Protein AF-A0A0K6G8M9-F1 (afdb_monomer)

pLDDT: mean 70.44, std 22.12, range [28.05, 96.62]

InterPro domains:
  IPR059179 MLKL-like, MCAfunc domain [cd21037] (41-167)

Foldseek 3Di:
DDDDDDDDDDDDPPDDDPPDPPPPPPPPVDPPDQVVNLLVLLQVLLVLQCVLLVVVPDPLSNVLSVVSNVLSVVVSVVVVPDDPRPDPQLVVLSVVLSVLSVVVSVVSCVLRVCPDPLSVVCCVQAVCVVVVNSVVSVVSNVVSVVSNVVSVVVVVVVVVVVVVVVVVPPPPDDDDDDDDDDDDDDDDDDDDDDDDDDDDDDDDDDDDDDDDDDDDDDDDDDDDDDDDDDDDPDPLVVVLVVLVVQLVVLVVVCVVDVALSSLLSNLVSLQVNLVSCVVVVNNVSSVVSNVSSVVSVVVSVVVGNVVNPPDD

Nearest PDB structures (foldseek):
  8snb-assembly1_4Y  TM=3.958E-01  e=1.731E+00  Strongylocentrotus purpuratus
  8otz-assembly1_DX  TM=2.308E-01  e=9.359E-01  Bos taurus
  8otz-assembly1_DW  TM=1.876E-01  e=1.575E+00  Bos taurus
  8snb-assembly1_1G  TM=1.571E-01  e=5.648E+00  Strongylocentrotus purpuratus

Secondary structure (DSSP, 8-state):
--PPPPP--------SSSSSSSS-----------HHHHHHHHHHHHHHHHHHHHHT--HHHHHHHHHHHHHHHHHHHHHHTSS-TT-HHHHHHHHHHHHHHHHHHHHHHHHHS--SHHHHHHHHH-THHHHHHHHHHHHHHHHHHHHHHHHHHHHHHHHHHHHHHHTTS-------------------------------------------------------------PSPSHHHHHHHHHHHHHHHHHHHHHH---HHHHHHHHHHHHHHHHHHHHTT-HHHHHHHHHHHHHHHHHHHHTTGGGGS---

Mean predicted aligned error: 20.03 Å

Sequence (312 aa):
MGKPNASVYSPSVASTMRSAVTALLSFVALPAIPLSSTLDALVELVQDIMNVSNTSRRQVLLDFGKHVSGVVNELVSGLRNERLSQQPNVMRNLEELQRTLDKILRNLYSMNSCGSILSRLGRALFPEEDQMQVARMRRQLDDAMRLFQFAATCELLARTQNTLHDQSVNGHMSTQQQDTQSPFNGIAHDLFQCQEHADHSESTQILRENPPPRNQRPIGRPRRSAFVAAGPPNLEHDEVAEAYAEVKSLRRLFSRSRRPLPAMQLAMALGRYSDLLLKSDRTAEALEASQESAKLFKSLAERGPEVYYDSD

Radius of gyration: 36.34 Å; Cα contacts (8 Å, |Δi|>4): 149; chains: 1; bounding box: 89×68×109 Å

Structure (mmCIF, N/CA/C/O backbone):
data_AF-A0A0K6G8M9-F1
#
_entry.id   AF-A0A0K6G8M9-F1
#
loop_
_atom_site.group_PDB
_atom_site.id
_atom_site.type_symbol
_atom_site.label_atom_id
_atom_site.label_alt_id
_atom_site.label_comp_id
_atom_site.label_asym_id
_atom_site.label_entity_id
_atom_site.label_seq_id
_atom_site.pdbx_PDB_ins_code
_atom_site.Cartn_x
_atom_site.Cartn_y
_atom_site.Cartn_z
_atom_site.occupancy
_atom_site.B_iso_or_equiv
_atom_site.auth_seq_id
_atom_site.auth_comp_id
_atom_site.auth_asym_id
_atom_site.auth_atom_id
_atom_site.pdbx_PDB_model_num
ATOM 1 N N . MET A 1 1 ? 39.546 -29.298 76.652 1.00 46.88 1 MET A N 1
ATOM 2 C CA . MET A 1 1 ? 39.527 -29.933 75.314 1.00 46.88 1 MET A CA 1
ATOM 3 C C . MET A 1 1 ? 38.140 -30.518 75.089 1.00 46.88 1 MET A C 1
ATOM 5 O O . MET A 1 1 ? 37.654 -31.170 75.998 1.00 46.88 1 MET A O 1
ATOM 9 N N . GLY A 1 2 ? 37.522 -30.282 73.927 1.00 53.16 2 GLY A N 1
ATOM 10 C CA . GLY A 1 2 ? 36.242 -30.895 73.525 1.00 53.16 2 GLY A CA 1
ATOM 11 C C . GLY A 1 2 ? 35.070 -29.910 73.477 1.00 53.16 2 GLY A C 1
ATOM 12 O O . GLY A 1 2 ? 34.630 -29.422 74.505 1.00 53.16 2 GLY A O 1
ATOM 13 N N . LYS A 1 3 ? 34.623 -29.589 72.261 1.00 57.78 3 LYS A N 1
ATOM 14 C CA . LYS A 1 3 ? 33.669 -28.533 71.878 1.00 57.78 3 LYS A CA 1
ATOM 15 C C . LYS A 1 3 ? 32.196 -28.966 72.059 1.00 57.78 3 LYS A C 1
ATOM 17 O O . LYS A 1 3 ? 31.922 -30.154 71.905 1.00 57.78 3 LYS A O 1
ATOM 22 N N . PRO A 1 4 ? 31.245 -28.034 72.262 1.00 59.47 4 PRO A N 1
ATOM 23 C CA . PRO A 1 4 ? 29.815 -28.284 72.080 1.00 59.47 4 PRO A CA 1
ATOM 24 C C . PRO A 1 4 ? 29.395 -28.161 70.601 1.00 59.47 4 PRO A C 1
ATOM 26 O O . PRO A 1 4 ? 29.891 -27.301 69.870 1.00 59.47 4 PRO A O 1
ATOM 29 N N . ASN A 1 5 ? 28.472 -29.027 70.171 1.00 57.41 5 ASN A N 1
ATOM 30 C CA . ASN A 1 5 ? 27.864 -29.027 68.838 1.00 57.41 5 ASN A CA 1
ATOM 31 C C . ASN A 1 5 ? 26.905 -27.839 68.677 1.00 57.41 5 ASN A C 1
ATOM 33 O O . ASN A 1 5 ? 25.918 -27.733 69.402 1.00 57.41 5 ASN A O 1
ATOM 37 N N . ALA A 1 6 ? 27.187 -26.976 67.701 1.00 50.44 6 ALA A N 1
ATOM 38 C CA . ALA A 1 6 ? 26.288 -25.922 67.251 1.00 50.44 6 ALA A CA 1
ATOM 39 C C . ALA A 1 6 ? 25.342 -26.474 66.175 1.00 50.44 6 ALA A C 1
ATOM 41 O O . ALA A 1 6 ? 25.785 -27.031 65.168 1.00 50.44 6 ALA A O 1
ATOM 42 N N . SER A 1 7 ? 24.040 -26.315 66.398 1.00 56.62 7 SER A N 1
ATOM 43 C CA . SER A 1 7 ? 23.000 -26.529 65.401 1.00 56.62 7 SER A CA 1
ATOM 44 C C . SER A 1 7 ? 23.084 -25.444 64.326 1.00 56.62 7 SER A C 1
ATOM 46 O O . SER A 1 7 ? 23.057 -24.245 64.600 1.00 56.62 7 SER A O 1
ATOM 48 N N . VAL A 1 8 ? 23.197 -25.887 63.078 1.00 55.12 8 VAL A N 1
ATOM 49 C CA . VAL A 1 8 ? 23.123 -25.052 61.881 1.00 55.12 8 VAL A CA 1
ATOM 50 C C . VAL A 1 8 ? 21.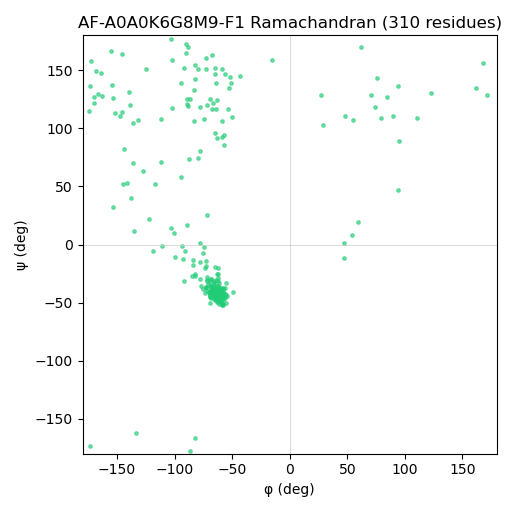657 -24.676 61.667 1.00 55.12 8 VAL A C 1
ATOM 52 O O . VAL A 1 8 ? 20.845 -25.522 61.303 1.00 55.12 8 VAL A O 1
ATOM 55 N N . TYR A 1 9 ? 21.316 -23.413 61.918 1.00 45.00 9 TYR A N 1
ATOM 56 C CA . TYR A 1 9 ? 20.035 -22.815 61.546 1.00 45.00 9 TYR A CA 1
ATOM 57 C C . TYR A 1 9 ? 20.312 -21.782 60.450 1.00 45.00 9 TYR A C 1
ATOM 59 O O . TYR A 1 9 ? 20.914 -20.739 60.703 1.00 45.00 9 TYR A O 1
ATOM 67 N N . SER A 1 10 ? 19.925 -22.096 59.215 1.00 49.53 10 SER A N 1
ATOM 68 C CA . SER A 1 10 ? 19.973 -21.170 58.081 1.00 49.53 10 SER A CA 1
ATOM 69 C C . SER A 1 10 ? 18.667 -20.373 58.023 1.00 49.53 10 SER A C 1
ATOM 71 O O . SER A 1 10 ? 17.613 -20.980 57.827 1.00 49.53 10 SER A O 1
ATOM 73 N N . PRO A 1 11 ? 18.682 -19.034 58.145 1.00 49.75 11 PRO A N 1
ATOM 74 C CA . PRO A 1 11 ? 17.520 -18.237 57.799 1.00 49.75 11 PRO A CA 1
ATOM 75 C C . PRO A 1 11 ? 17.435 -18.091 56.275 1.00 49.75 11 PRO A C 1
ATOM 77 O O . PRO A 1 11 ? 18.316 -17.546 55.613 1.00 49.75 11 PRO A O 1
ATOM 80 N N . SER A 1 12 ? 16.334 -18.612 55.743 1.00 45.34 12 SER A N 1
ATOM 81 C CA . SER A 1 12 ? 15.8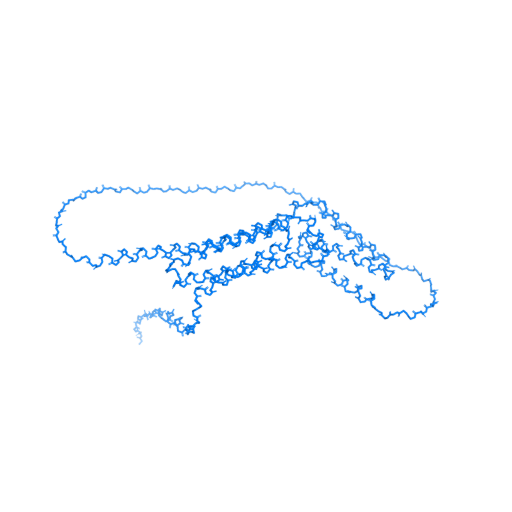12 -18.392 54.399 1.00 45.34 12 SER A CA 1
ATOM 82 C C . SER A 1 12 ? 15.731 -16.895 54.072 1.00 45.34 12 SER A C 1
ATOM 84 O O . SER A 1 12 ? 14.858 -16.185 54.574 1.00 45.34 12 SER A O 1
ATOM 86 N N . VAL A 1 13 ? 16.597 -16.422 53.173 1.00 49.19 13 VAL A N 1
ATOM 87 C CA . VAL A 1 13 ? 16.431 -15.141 52.473 1.00 49.19 13 VAL A CA 1
ATOM 88 C C . VAL A 1 13 ? 15.403 -15.353 51.361 1.00 49.19 13 VAL A C 1
ATOM 90 O O . VAL A 1 13 ? 15.735 -15.573 50.203 1.00 49.19 13 VAL A O 1
ATOM 93 N N . ALA A 1 14 ? 14.129 -15.332 51.741 1.00 49.38 14 ALA A N 1
ATOM 94 C CA . ALA A 1 14 ? 12.997 -15.308 50.822 1.00 49.38 14 ALA A CA 1
ATOM 95 C C . ALA A 1 14 ? 12.084 -14.142 51.202 1.00 49.38 14 ALA A C 1
ATOM 97 O O . ALA A 1 14 ? 10.956 -14.323 51.642 1.00 49.38 14 ALA A O 1
ATOM 98 N N . SER A 1 15 ? 12.596 -12.921 51.100 1.00 47.81 15 SER A N 1
ATOM 99 C CA . SER A 1 15 ? 11.771 -11.719 51.127 1.00 47.81 15 SER A CA 1
ATOM 100 C C . SER A 1 15 ? 12.590 -10.552 50.595 1.00 47.81 15 SER A C 1
ATOM 102 O O . SER A 1 15 ? 13.794 -10.494 50.830 1.00 47.81 15 SER A O 1
ATOM 104 N N . THR A 1 16 ? 11.929 -9.603 49.937 1.00 46.88 16 THR A N 1
ATOM 105 C CA . THR A 1 16 ? 12.487 -8.370 49.339 1.00 46.88 16 THR A CA 1
ATOM 106 C C . THR A 1 16 ? 12.862 -8.438 47.851 1.00 46.88 16 THR A C 1
ATOM 108 O O . THR A 1 16 ? 13.897 -7.940 47.438 1.00 46.88 16 THR A O 1
ATOM 111 N N . MET A 1 17 ? 11.977 -8.971 47.002 1.00 40.50 17 MET A N 1
ATOM 112 C CA . MET A 1 17 ? 11.882 -8.546 45.588 1.00 40.50 17 MET A CA 1
ATOM 113 C C . MET A 1 17 ? 10.425 -8.576 45.095 1.00 40.50 17 MET A C 1
ATOM 115 O O . MET A 1 17 ? 10.093 -9.189 44.087 1.00 40.50 17 MET A O 1
ATOM 119 N N . ARG A 1 18 ? 9.509 -7.935 45.833 1.00 42.78 18 ARG A N 1
ATOM 120 C CA . ARG A 1 18 ? 8.116 -7.733 45.378 1.00 42.78 18 ARG A CA 1
ATOM 121 C C . ARG A 1 18 ? 7.556 -6.325 45.596 1.00 42.78 18 ARG A C 1
ATOM 123 O O . ARG A 1 18 ? 6.366 -6.123 45.411 1.00 42.78 18 ARG A O 1
ATOM 130 N N . SER A 1 19 ? 8.383 -5.336 45.940 1.00 43.03 19 SER A N 1
ATOM 131 C CA . SER A 1 19 ? 7.882 -4.001 46.306 1.00 43.03 19 SER A CA 1
ATOM 132 C C . SER A 1 19 ? 8.744 -2.849 45.780 1.00 43.03 19 SER A C 1
ATOM 134 O O . SER A 1 19 ? 9.170 -1.993 46.549 1.00 43.03 19 SER A O 1
ATOM 136 N N . ALA A 1 20 ? 9.015 -2.828 44.472 1.00 35.00 20 ALA A N 1
ATOM 137 C CA . ALA A 1 20 ? 9.636 -1.673 43.808 1.00 35.00 20 ALA A CA 1
ATOM 138 C C . ALA A 1 20 ? 9.291 -1.563 42.305 1.00 35.00 20 ALA A C 1
ATOM 140 O O . ALA A 1 20 ? 10.117 -1.121 41.517 1.00 35.00 20 ALA A O 1
ATOM 141 N N . VAL A 1 21 ? 8.088 -1.981 41.883 1.00 37.44 21 VAL A N 1
ATOM 142 C CA . VAL A 1 21 ? 7.613 -1.786 40.488 1.00 37.44 21 VAL A CA 1
ATOM 143 C C . VAL A 1 21 ? 6.337 -0.931 40.411 1.00 37.44 21 VAL A C 1
ATOM 145 O O . VAL A 1 21 ? 5.933 -0.508 39.337 1.00 37.44 21 VAL A O 1
ATOM 148 N N . THR A 1 22 ? 5.732 -0.557 41.538 1.00 44.56 22 THR A N 1
ATOM 149 C CA . THR A 1 22 ? 4.483 0.231 41.565 1.00 44.56 22 THR A CA 1
ATOM 150 C C . THR A 1 22 ? 4.660 1.728 41.841 1.00 44.56 22 THR A C 1
ATOM 152 O O . THR A 1 22 ? 3.665 2.421 42.015 1.00 44.56 22 THR A O 1
ATOM 155 N N . ALA A 1 23 ? 5.886 2.266 41.846 1.00 38.81 23 ALA A N 1
ATOM 156 C CA . ALA A 1 23 ? 6.140 3.663 42.236 1.00 38.81 23 ALA A CA 1
ATOM 157 C C . ALA A 1 23 ? 6.833 4.538 41.168 1.00 38.81 23 ALA A C 1
ATOM 159 O O . ALA A 1 23 ? 7.424 5.555 41.514 1.00 38.81 23 ALA A O 1
ATOM 160 N N . LEU A 1 24 ? 6.758 4.177 39.879 1.00 37.56 24 LEU A N 1
ATOM 161 C CA . LEU A 1 24 ? 7.198 5.038 38.762 1.00 37.56 24 LEU A CA 1
ATOM 162 C C . LEU A 1 24 ? 6.226 5.009 37.566 1.00 37.56 24 LEU A C 1
ATOM 164 O O . LEU A 1 24 ? 6.632 5.024 36.410 1.00 37.56 24 LEU A O 1
ATOM 168 N N . LEU A 1 25 ? 4.921 4.999 37.838 1.00 43.50 25 LEU A N 1
ATOM 169 C CA . LEU A 1 25 ? 3.926 5.508 36.891 1.00 43.50 25 LEU A CA 1
ATOM 170 C C . LEU A 1 25 ? 3.329 6.768 37.497 1.00 43.50 25 LEU A C 1
ATOM 172 O O . LEU A 1 25 ? 2.195 6.794 37.968 1.00 43.50 25 LEU A O 1
ATOM 176 N N . SER A 1 26 ? 4.146 7.817 37.523 1.00 39.53 26 SER A N 1
ATOM 177 C CA . SER A 1 26 ? 3.674 9.186 37.649 1.00 39.53 26 SER A CA 1
ATOM 178 C C . SER A 1 26 ? 2.711 9.421 36.488 1.00 39.53 26 SER A C 1
ATOM 180 O O . SER A 1 26 ? 3.131 9.699 35.366 1.00 39.53 26 SER A O 1
ATOM 182 N N . PHE A 1 27 ? 1.423 9.208 36.759 1.00 42.50 27 PHE A N 1
ATOM 183 C CA . PHE A 1 27 ? 0.294 9.545 35.910 1.00 42.50 27 PHE A CA 1
ATOM 184 C C . PHE A 1 27 ? 0.349 11.049 35.633 1.00 42.50 27 PHE A C 1
ATOM 186 O O . PHE A 1 27 ? -0.286 11.862 36.301 1.00 42.50 27 PHE A O 1
ATOM 193 N N . VAL A 1 28 ? 1.106 11.432 34.610 1.00 41.69 28 VAL A N 1
ATOM 194 C CA . VAL A 1 28 ? 0.696 12.555 33.781 1.00 41.69 28 VAL A CA 1
ATOM 195 C C . VAL A 1 28 ? -0.586 12.056 33.135 1.00 41.69 28 VAL A C 1
ATOM 197 O O . VAL A 1 28 ? -0.540 11.263 32.197 1.00 41.69 28 VAL A O 1
ATOM 200 N N . ALA A 1 29 ? -1.726 12.406 33.734 1.00 46.72 29 ALA A N 1
ATOM 201 C CA . ALA A 1 29 ? -3.027 12.193 33.131 1.00 46.72 29 ALA A CA 1
ATOM 202 C C . ALA A 1 29 ? -3.008 12.953 31.803 1.00 46.72 29 ALA A C 1
ATOM 204 O O . ALA A 1 29 ? -3.221 14.165 31.762 1.00 46.72 29 ALA A O 1
ATOM 205 N N . LEU A 1 30 ? -2.633 12.251 30.731 1.00 48.81 30 LEU A N 1
ATOM 206 C CA . LEU A 1 30 ? -2.746 12.766 29.381 1.00 48.81 30 LEU A CA 1
ATOM 207 C C . LEU A 1 30 ? -4.198 13.221 29.220 1.00 48.81 30 LEU A C 1
ATOM 209 O O . LEU A 1 30 ? -5.098 12.505 29.677 1.00 48.81 30 LEU A O 1
ATOM 213 N N . PRO A 1 31 ? -4.433 14.416 28.654 1.00 53.53 31 PRO A N 1
ATOM 214 C CA . PRO A 1 31 ? -5.782 14.921 28.480 1.00 53.53 31 PRO A CA 1
ATOM 215 C C . PRO A 1 31 ? -6.579 13.855 27.735 1.00 53.53 31 PRO A C 1
ATOM 217 O O . PRO A 1 31 ? -6.221 13.482 26.618 1.00 53.53 31 PRO A O 1
ATOM 220 N N . ALA A 1 32 ? -7.602 13.315 28.399 1.00 66.81 32 ALA A N 1
ATOM 221 C CA . ALA A 1 32 ? -8.473 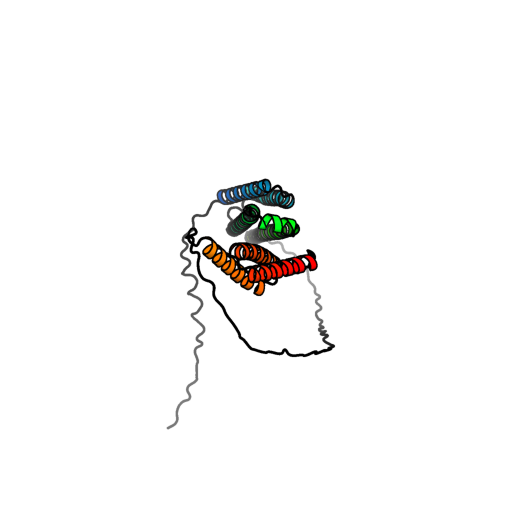12.314 27.814 1.00 66.81 32 ALA A CA 1
ATOM 222 C C . ALA A 1 32 ? -9.100 12.933 26.565 1.00 66.81 32 ALA A C 1
ATOM 224 O O . ALA A 1 32 ? -9.931 13.838 26.659 1.00 66.81 32 ALA A O 1
ATOM 225 N N . ILE A 1 33 ? -8.640 12.495 25.395 1.00 77.44 33 ILE A N 1
ATOM 226 C CA . ILE A 1 33 ? -9.194 12.943 24.125 1.00 77.44 33 ILE A CA 1
ATOM 227 C C . ILE A 1 33 ? -10.655 12.477 24.115 1.00 77.44 33 ILE A C 1
ATOM 229 O O . ILE A 1 33 ? -10.914 11.291 24.335 1.00 77.44 33 ILE A O 1
ATOM 233 N N . PRO A 1 34 ? -11.626 13.382 23.917 1.00 85.88 34 PRO A N 1
ATOM 234 C CA . PRO A 1 34 ? -13.024 12.990 23.902 1.00 85.88 34 PRO A CA 1
ATOM 235 C C . PRO A 1 34 ? -13.279 12.041 22.728 1.00 85.88 34 PRO A C 1
ATOM 237 O O . PRO A 1 34 ? -12.801 12.287 21.619 1.00 85.88 34 PRO A O 1
ATOM 240 N N . LEU A 1 35 ? -14.076 10.990 22.958 1.00 86.38 35 LEU A N 1
ATOM 241 C CA . LEU A 1 35 ? -14.425 10.000 21.931 1.00 86.38 35 LEU A CA 1
ATOM 242 C C . LEU A 1 35 ? -14.908 10.667 20.636 1.00 86.38 35 LEU A C 1
ATOM 244 O O . LEU A 1 35 ? -14.531 10.233 19.553 1.00 86.38 35 LEU A O 1
ATOM 248 N N . SER A 1 36 ? -15.718 11.726 20.742 1.00 88.00 36 SER A N 1
ATOM 249 C CA . SER A 1 36 ? -16.235 12.459 19.582 1.00 88.00 36 SER A CA 1
ATOM 250 C C . SER A 1 36 ? -15.115 12.937 18.660 1.00 88.00 36 SER A C 1
ATOM 252 O O . SER A 1 36 ? -15.190 12.707 17.464 1.00 88.00 36 SER A O 1
ATOM 254 N N . SER A 1 37 ? -14.034 13.481 19.226 1.00 90.75 37 SER A N 1
ATOM 255 C CA . SER A 1 37 ? -12.866 13.933 18.463 1.00 90.75 37 SER A CA 1
ATOM 256 C C . SER A 1 37 ? -12.173 12.774 17.738 1.00 90.75 37 SER A C 1
ATOM 258 O O . SER A 1 37 ? -11.793 12.899 16.579 1.00 90.75 37 SER A O 1
ATOM 260 N N . THR A 1 38 ? -12.065 11.607 18.383 1.00 90.94 38 THR A N 1
ATOM 261 C CA . THR A 1 38 ? -11.481 10.413 17.747 1.00 90.94 38 THR A CA 1
ATOM 262 C C . THR A 1 38 ? -12.368 9.874 16.622 1.00 90.94 38 THR A C 1
ATOM 264 O O . THR A 1 38 ? -11.861 9.506 15.566 1.00 90.94 38 THR A O 1
ATOM 267 N N . LEU A 1 39 ? -13.691 9.851 16.813 1.00 91.56 39 LEU A N 1
ATOM 268 C CA . LEU A 1 39 ? -14.633 9.428 15.773 1.00 91.56 39 LEU A CA 1
ATOM 269 C C . LEU A 1 39 ? -14.641 10.396 14.585 1.00 91.56 39 LEU A C 1
ATOM 271 O O . LEU A 1 39 ? -14.657 9.943 13.445 1.00 91.56 39 LEU A O 1
ATOM 275 N N . ASP A 1 40 ? -14.585 11.702 14.838 1.00 92.50 40 ASP A N 1
ATOM 276 C CA . ASP A 1 40 ? -14.519 12.712 13.781 1.00 92.50 40 ASP A CA 1
ATOM 277 C C . ASP A 1 40 ? -13.216 12.570 12.973 1.00 92.50 40 ASP A C 1
ATOM 279 O O . ASP A 1 40 ? -13.257 12.565 11.743 1.00 92.50 40 ASP A O 1
ATOM 283 N N . ALA A 1 41 ? -12.082 12.317 13.639 1.00 94.19 41 ALA A N 1
ATOM 284 C CA . ALA A 1 41 ? -10.809 12.040 12.969 1.00 94.19 41 ALA A CA 1
ATOM 285 C C . ALA A 1 41 ? -10.843 10.757 12.114 1.00 94.19 41 ALA A C 1
ATOM 287 O O . ALA A 1 41 ? -10.232 10.703 11.045 1.00 94.19 41 ALA A O 1
ATOM 288 N N . LEU A 1 42 ? -11.563 9.715 12.549 1.00 93.81 42 LEU A N 1
ATOM 289 C CA . LEU A 1 42 ? -11.773 8.512 11.735 1.00 93.81 42 LEU A CA 1
ATOM 290 C C . LEU A 1 42 ? -12.600 8.816 10.480 1.00 93.81 42 LEU A C 1
ATOM 292 O O . LEU A 1 42 ? -12.251 8.346 9.398 1.00 93.81 42 LEU A O 1
ATOM 296 N N . VAL A 1 43 ? -13.672 9.604 10.610 1.00 95.50 43 VAL A N 1
ATOM 297 C CA . VAL A 1 43 ? -14.509 10.018 9.471 1.00 95.50 43 VAL A CA 1
ATOM 298 C C . VAL A 1 43 ? -13.701 10.846 8.469 1.00 95.50 43 VAL A C 1
ATOM 300 O O . VAL A 1 43 ? -13.801 10.611 7.265 1.00 95.50 43 VAL A O 1
ATOM 303 N N . GLU A 1 44 ? -12.860 11.763 8.949 1.00 96.00 44 GLU A N 1
ATOM 304 C CA . GLU A 1 44 ? -11.962 12.557 8.105 1.00 96.00 44 GLU A CA 1
ATOM 305 C C . GLU A 1 44 ? -10.975 11.666 7.329 1.00 96.00 44 GLU A C 1
ATOM 307 O O . GLU A 1 44 ? -10.899 11.749 6.102 1.00 96.00 44 GLU A O 1
ATOM 312 N N . LEU A 1 45 ? -10.312 10.718 8.005 1.00 95.00 45 LEU A N 1
ATOM 313 C CA . LEU A 1 45 ? -9.400 9.763 7.357 1.00 95.00 45 LEU A CA 1
ATOM 314 C C . LEU A 1 45 ? -10.094 8.904 6.293 1.00 95.00 45 LEU A C 1
ATOM 316 O O . LEU A 1 45 ? -9.526 8.639 5.232 1.00 95.00 45 LEU A O 1
ATOM 320 N N . VAL A 1 46 ? -11.322 8.457 6.555 1.00 96.00 46 VAL A N 1
ATOM 321 C CA . VAL A 1 46 ? -12.127 7.712 5.575 1.00 96.00 46 VAL A CA 1
ATOM 322 C C . VAL A 1 46 ? -12.413 8.567 4.347 1.00 96.00 46 VAL A C 1
ATOM 324 O O . VAL A 1 46 ? -12.318 8.071 3.220 1.00 96.00 46 VAL A O 1
ATOM 327 N N . GLN A 1 47 ? -12.751 9.841 4.548 1.00 9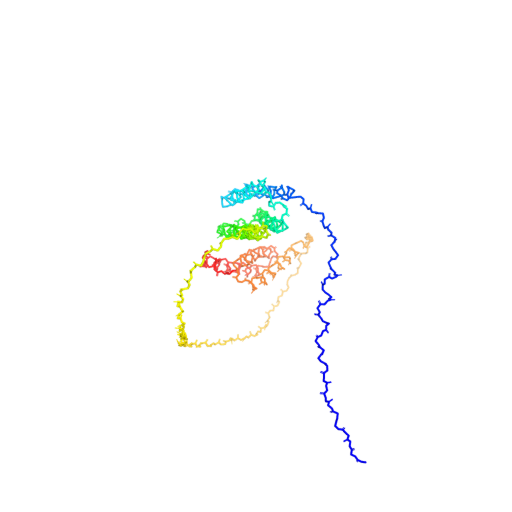6.62 47 GLN A N 1
ATOM 328 C CA . GLN A 1 47 ? -13.017 10.759 3.451 1.00 96.62 47 GLN A CA 1
ATOM 329 C C . GLN A 1 47 ? -11.763 10.974 2.597 1.00 96.62 47 GLN A C 1
ATOM 331 O O . GLN A 1 47 ? -11.850 10.929 1.369 1.00 96.62 47 GLN A O 1
ATOM 336 N N . ASP A 1 48 ? -10.595 11.109 3.221 1.00 95.75 48 ASP A N 1
ATOM 337 C CA . ASP A 1 48 ? -9.317 11.200 2.517 1.00 95.75 48 ASP A CA 1
ATOM 338 C C . ASP A 1 48 ? -9.000 9.929 1.725 1.00 95.75 48 ASP A C 1
ATOM 340 O O . ASP A 1 48 ? -8.652 10.000 0.543 1.00 95.75 48 ASP A O 1
ATOM 344 N N . ILE A 1 49 ? -9.195 8.752 2.326 1.00 94.56 49 ILE A N 1
ATOM 345 C CA . ILE A 1 49 ? -9.026 7.461 1.646 1.00 94.56 49 ILE A CA 1
ATOM 346 C C . ILE A 1 49 ? -9.949 7.368 0.425 1.00 94.56 49 ILE A C 1
ATOM 348 O O . ILE A 1 49 ? -9.509 6.946 -0.650 1.00 94.56 49 ILE A O 1
ATOM 352 N N . MET A 1 50 ? -11.211 7.781 0.556 1.00 95.62 50 MET A N 1
ATOM 353 C CA . MET A 1 50 ? -12.159 7.807 -0.558 1.00 95.62 50 MET A CA 1
ATOM 354 C C . MET A 1 50 ? -11.737 8.793 -1.644 1.00 95.62 50 MET A C 1
ATOM 356 O O . MET A 1 50 ? -11.764 8.441 -2.823 1.00 95.62 50 MET A O 1
ATOM 360 N N . ASN A 1 51 ? -11.311 9.999 -1.270 1.00 93.88 51 ASN A N 1
ATOM 361 C CA . ASN A 1 51 ? -10.839 11.011 -2.209 1.00 93.88 51 ASN A CA 1
ATOM 362 C C . ASN A 1 51 ? -9.654 10.472 -3.023 1.00 93.88 51 ASN A C 1
ATOM 364 O O . ASN A 1 51 ? -9.703 10.452 -4.255 1.00 93.88 51 ASN A O 1
ATOM 368 N N . VAL A 1 52 ? -8.631 9.934 -2.353 1.00 91.69 52 VAL A N 1
ATOM 369 C CA . VAL A 1 52 ? -7.450 9.345 -3.002 1.00 91.69 52 VAL A CA 1
ATOM 370 C C . VAL A 1 52 ? -7.846 8.157 -3.886 1.00 91.69 52 VAL A C 1
ATOM 372 O O . VAL A 1 52 ? -7.415 8.070 -5.039 1.00 91.69 52 VAL A O 1
ATOM 375 N N . SER A 1 53 ? -8.728 7.277 -3.416 1.00 91.81 53 SER A N 1
ATOM 376 C CA . SER A 1 53 ? -9.215 6.138 -4.206 1.00 91.81 53 SER A CA 1
ATOM 377 C C . SER A 1 53 ? -9.965 6.586 -5.468 1.00 91.81 53 SER A C 1
ATOM 379 O O . SER A 1 53 ? -9.716 6.061 -6.556 1.00 91.81 53 SER A O 1
ATOM 381 N N . ASN A 1 54 ? -10.804 7.621 -5.357 1.00 92.00 54 ASN A N 1
ATOM 382 C CA . ASN A 1 54 ? -11.567 8.203 -6.463 1.00 92.00 54 ASN A CA 1
ATOM 383 C C . ASN A 1 54 ? -10.672 8.850 -7.522 1.00 92.00 54 ASN A C 1
ATOM 385 O O . ASN A 1 54 ? -10.896 8.661 -8.721 1.00 92.00 54 ASN A O 1
ATOM 389 N N . THR A 1 55 ? -9.610 9.551 -7.107 1.00 88.75 55 THR A N 1
ATOM 390 C CA . THR A 1 55 ? -8.653 10.140 -8.062 1.00 88.75 55 THR A CA 1
ATOM 391 C C . THR A 1 55 ? -7.942 9.093 -8.917 1.00 88.75 55 THR A C 1
ATOM 393 O O . THR A 1 55 ? -7.540 9.381 -10.044 1.00 88.75 55 THR A O 1
ATOM 396 N N . SER A 1 56 ? -7.824 7.858 -8.426 1.00 82.25 56 SER A N 1
ATOM 397 C CA . SER A 1 56 ? -7.056 6.826 -9.105 1.00 82.25 56 SER A CA 1
ATOM 398 C C . SER A 1 56 ? -7.724 6.248 -10.359 1.00 82.25 56 SER A C 1
ATOM 400 O O . SER A 1 56 ? -7.022 5.608 -11.144 1.00 82.25 56 SER A O 1
ATOM 402 N N . ARG A 1 57 ? -9.049 6.381 -10.529 1.00 83.00 57 ARG A N 1
ATOM 403 C CA . ARG A 1 57 ? -9.850 5.726 -11.595 1.00 83.00 57 ARG A CA 1
ATOM 404 C C . ARG A 1 57 ? -9.711 4.192 -11.697 1.00 83.00 57 ARG A C 1
ATOM 406 O O . ARG A 1 57 ? -10.221 3.597 -12.640 1.00 83.00 57 ARG A O 1
ATOM 413 N N . ARG A 1 58 ? -9.032 3.538 -10.748 1.00 85.69 58 ARG A N 1
ATOM 414 C CA . ARG A 1 58 ? -8.843 2.080 -10.702 1.00 85.69 58 ARG A CA 1
ATOM 415 C C . ARG A 1 58 ? -9.996 1.451 -9.931 1.00 85.69 58 ARG A C 1
ATOM 417 O O . ARG A 1 58 ? -10.157 1.746 -8.750 1.00 85.69 58 ARG A O 1
ATOM 424 N N . GLN A 1 59 ? -10.745 0.553 -10.570 1.00 89.88 59 GLN A N 1
ATOM 425 C CA . GLN A 1 59 ? -11.941 -0.058 -9.978 1.00 89.88 59 GLN A CA 1
ATOM 426 C C . GLN A 1 59 ? -11.660 -0.733 -8.627 1.00 89.88 59 GLN A C 1
ATOM 428 O O . GLN A 1 59 ? -12.372 -0.492 -7.659 1.00 89.88 59 GLN A O 1
ATOM 433 N N . VAL A 1 60 ? -10.554 -1.476 -8.522 1.00 90.62 60 VAL A N 1
ATOM 434 C CA . VAL A 1 60 ? -10.158 -2.169 -7.285 1.00 90.62 60 VAL A CA 1
ATOM 435 C C . VAL A 1 60 ? -9.956 -1.200 -6.109 1.00 90.62 60 VAL A C 1
ATOM 437 O O . VAL A 1 60 ? -10.340 -1.508 -4.980 1.00 90.62 60 VAL A O 1
ATOM 440 N N . LEU A 1 61 ? -9.404 -0.008 -6.365 1.00 91.50 61 LEU A N 1
ATOM 441 C CA . LEU A 1 61 ? -9.231 1.028 -5.343 1.00 91.50 61 LEU A CA 1
ATOM 442 C C . LEU A 1 61 ? -10.546 1.727 -5.007 1.00 91.50 61 LEU A C 1
ATOM 444 O O . LEU A 1 61 ? -10.797 1.996 -3.838 1.00 91.50 61 LEU A O 1
ATOM 448 N N . LEU A 1 62 ? -11.407 1.969 -5.999 1.00 92.88 62 LEU A N 1
ATOM 449 C CA . LEU A 1 62 ? -12.752 2.505 -5.763 1.00 92.88 62 LEU A CA 1
ATOM 450 C C . LEU A 1 62 ? -13.554 1.584 -4.836 1.00 92.88 62 LEU A C 1
ATOM 452 O O . LEU A 1 62 ? -14.140 2.041 -3.855 1.00 92.88 62 LEU A O 1
ATOM 456 N N . ASP A 1 63 ? -13.542 0.282 -5.114 1.00 94.44 63 ASP A N 1
ATOM 457 C CA . ASP A 1 63 ? -14.249 -0.715 -4.309 1.00 94.44 63 ASP A CA 1
ATOM 458 C C . ASP A 1 63 ? -13.628 -0.876 -2.920 1.00 94.44 63 ASP A C 1
ATOM 460 O O . ASP A 1 63 ? -14.321 -1.199 -1.953 1.00 94.44 63 ASP A O 1
ATOM 464 N N . PHE A 1 64 ? -12.321 -0.641 -2.795 1.00 95.38 64 PHE A N 1
ATOM 465 C CA . PHE A 1 64 ? -11.654 -0.581 -1.500 1.00 95.38 64 PHE A CA 1
ATOM 466 C C . PHE A 1 64 ? -12.072 0.647 -0.693 1.00 95.38 64 PHE A C 1
ATOM 468 O O . PHE A 1 64 ? -12.507 0.483 0.443 1.00 95.38 64 PHE A O 1
ATOM 475 N N . GLY A 1 65 ? -12.036 1.846 -1.278 1.00 95.56 65 GLY A N 1
ATOM 476 C CA . GLY A 1 65 ? -12.476 3.072 -0.608 1.00 95.56 65 GLY A CA 1
ATOM 477 C C . GLY A 1 65 ? -13.920 2.978 -0.103 1.00 95.56 65 GLY A C 1
ATOM 478 O O . GLY A 1 65 ? -14.193 3.315 1.048 1.00 95.56 65 GLY A O 1
ATOM 479 N N . LYS A 1 66 ? -14.829 2.418 -0.915 1.00 96.44 66 LYS A N 1
ATOM 480 C CA . LYS A 1 66 ? -16.219 2.142 -0.505 1.00 96.44 66 LYS A CA 1
ATOM 481 C C . LYS A 1 66 ? -16.303 1.177 0.676 1.00 96.44 66 LYS A C 1
ATOM 483 O O . LYS A 1 66 ? -17.088 1.402 1.591 1.00 96.44 66 LYS A O 1
ATOM 488 N N . HIS A 1 67 ? -15.505 0.111 0.659 1.00 96.12 67 HIS A N 1
ATOM 489 C CA . HIS A 1 67 ? -15.479 -0.868 1.742 1.00 96.12 67 HIS A CA 1
ATOM 490 C C . HIS A 1 67 ? -14.983 -0.256 3.059 1.00 96.12 67 HIS A C 1
ATOM 492 O O . HIS A 1 67 ? -15.651 -0.413 4.076 1.00 96.12 67 HIS A O 1
ATOM 498 N N . VAL A 1 68 ? -13.876 0.498 3.026 1.00 95.69 68 VAL A N 1
ATOM 499 C CA . VAL A 1 68 ? -13.358 1.227 4.198 1.00 95.69 68 VAL A CA 1
ATOM 500 C C . VAL A 1 68 ? -14.436 2.157 4.762 1.00 95.69 68 VAL A C 1
ATOM 502 O O . VAL A 1 68 ? -14.692 2.152 5.964 1.00 95.69 68 VAL A O 1
ATOM 505 N N . SER A 1 69 ? -15.114 2.908 3.887 1.00 96.56 69 SER A N 1
ATOM 506 C CA . SER A 1 69 ? -16.190 3.813 4.289 1.00 96.56 69 SER A CA 1
ATOM 507 C C . SER A 1 69 ? -17.368 3.087 4.935 1.00 96.56 69 SER A C 1
ATOM 509 O O . SER A 1 69 ? -17.827 3.516 5.990 1.00 96.56 69 SER A O 1
ATOM 511 N N . GLY A 1 70 ? -17.823 1.970 4.359 1.00 95.81 70 GLY A N 1
ATOM 512 C CA . GLY A 1 70 ? -18.909 1.170 4.927 1.00 95.81 70 GLY A CA 1
ATOM 513 C C . GLY A 1 70 ? -18.592 0.678 6.339 1.00 95.81 70 GLY A C 1
ATOM 514 O O . GLY A 1 70 ? -19.360 0.933 7.263 1.00 95.81 70 GLY A O 1
ATOM 515 N N . VAL A 1 71 ? -17.425 0.053 6.512 1.00 93.31 71 VAL A N 1
ATOM 516 C CA . VAL A 1 71 ? -16.995 -0.531 7.792 1.00 93.31 71 VAL A CA 1
ATOM 517 C C . VAL A 1 71 ? -16.845 0.534 8.883 1.00 93.31 71 VAL A C 1
ATOM 519 O O . VAL A 1 71 ? -17.337 0.360 9.998 1.00 93.31 71 VAL A O 1
ATOM 522 N N . VAL A 1 72 ? -16.191 1.660 8.580 1.00 93.62 72 VAL A N 1
ATOM 523 C CA . VAL A 1 72 ? -15.967 2.712 9.583 1.00 93.62 72 VAL A CA 1
ATOM 524 C C . VAL A 1 72 ? -17.256 3.472 9.899 1.00 93.62 72 VAL A C 1
ATOM 526 O O . VAL A 1 72 ? -17.495 3.789 11.060 1.00 93.62 72 VAL A O 1
ATOM 529 N N . ASN A 1 73 ? -18.128 3.724 8.919 1.00 92.88 73 ASN A N 1
ATOM 530 C CA . ASN A 1 73 ? -19.412 4.382 9.179 1.00 92.88 73 ASN A CA 1
ATOM 531 C C . ASN A 1 73 ? -20.340 3.519 10.040 1.00 92.88 73 ASN A C 1
ATOM 533 O O . ASN A 1 73 ? -21.032 4.052 10.912 1.00 92.88 73 ASN A O 1
ATOM 537 N N . GLU A 1 74 ? -20.340 2.199 9.834 1.00 92.06 74 GLU A N 1
ATOM 538 C CA . GLU A 1 74 ? -21.060 1.256 10.694 1.00 92.06 74 GLU A CA 1
ATOM 539 C C . GLU A 1 74 ? -20.531 1.324 12.134 1.00 92.06 74 GLU A C 1
ATOM 541 O O . GLU A 1 74 ? -21.308 1.508 13.075 1.00 92.06 74 GLU A O 1
ATOM 546 N N . LEU A 1 75 ? -19.204 1.297 12.302 1.00 90.75 75 LEU A N 1
ATOM 547 C CA . LEU A 1 75 ? -18.548 1.438 13.602 1.00 90.75 75 LEU A CA 1
ATOM 548 C C . LEU A 1 75 ? -18.899 2.765 14.298 1.00 90.75 75 LEU A C 1
ATOM 550 O O . LEU A 1 75 ? -19.303 2.767 15.461 1.00 90.75 75 LEU A O 1
ATOM 554 N N . VAL A 1 76 ? -18.756 3.895 13.600 1.00 91.38 76 VAL A N 1
ATOM 555 C CA . VAL A 1 76 ? -19.041 5.238 14.136 1.00 91.38 76 VAL A CA 1
ATOM 556 C C . VAL A 1 76 ? -20.511 5.352 14.541 1.00 91.38 76 VAL A C 1
ATOM 558 O O . VAL A 1 76 ? -20.814 5.907 15.599 1.00 91.38 76 VAL A O 1
ATOM 561 N N . SER A 1 77 ? -21.424 4.789 13.746 1.00 89.31 77 SER A N 1
ATOM 562 C CA . SER A 1 77 ? -22.858 4.766 14.058 1.00 89.31 77 SER A CA 1
ATOM 563 C C . SER A 1 77 ? -23.153 3.921 15.298 1.00 89.31 77 SER A C 1
ATOM 565 O O . SER A 1 77 ? -23.909 4.353 16.167 1.00 89.31 77 SER A O 1
ATOM 567 N N . GLY A 1 78 ? -22.512 2.754 15.428 1.00 86.31 78 GLY A N 1
ATOM 568 C CA . GLY A 1 78 ? -22.630 1.902 16.613 1.00 86.31 78 GLY A CA 1
ATOM 569 C C . GLY A 1 78 ? -22.113 2.578 17.886 1.00 86.31 78 GLY A C 1
ATOM 570 O O . GLY A 1 78 ? -22.731 2.467 18.943 1.00 86.31 78 GLY A O 1
ATOM 571 N N . LEU A 1 79 ? -21.019 3.338 17.786 1.00 85.69 79 LEU A N 1
ATOM 572 C CA . LEU A 1 79 ? -20.394 4.006 18.931 1.00 85.69 79 LEU A CA 1
ATOM 573 C C . LEU A 1 79 ? -21.046 5.329 19.328 1.00 85.69 79 LEU A C 1
ATOM 575 O O . LEU A 1 79 ? -20.975 5.705 20.499 1.00 85.69 79 LEU A O 1
ATOM 579 N N . ARG A 1 80 ? -21.713 6.019 18.396 1.00 82.00 80 ARG A N 1
ATOM 580 C CA . ARG A 1 80 ? -22.529 7.200 18.716 1.00 82.00 80 ARG A CA 1
ATOM 581 C C . ARG A 1 80 ? -23.735 6.864 19.596 1.00 82.00 80 ARG A C 1
ATOM 583 O O . ARG A 1 80 ? -24.259 7.768 20.241 1.00 82.00 80 ARG A O 1
ATOM 590 N N . ASN A 1 81 ? -24.144 5.594 19.651 1.00 68.50 81 ASN A N 1
ATOM 591 C CA . ASN A 1 81 ? -25.425 5.207 20.225 1.00 68.50 81 ASN A CA 1
ATOM 592 C C . ASN A 1 81 ? -25.446 4.817 21.711 1.00 68.50 81 ASN A C 1
ATOM 594 O O . ASN A 1 81 ? -26.562 4.771 22.196 1.00 68.50 81 ASN A O 1
ATOM 598 N N . GLU A 1 82 ? -24.338 4.577 22.447 1.00 63.41 82 GLU A N 1
ATOM 599 C CA . GLU A 1 82 ? -24.306 4.595 23.942 1.00 63.41 82 GLU A CA 1
ATOM 600 C C . GLU A 1 82 ? -23.029 4.004 24.600 1.00 63.41 82 GLU A C 1
ATOM 602 O O . GLU A 1 82 ? -22.373 3.126 24.048 1.00 63.41 82 GLU A O 1
ATOM 607 N N . ARG A 1 83 ? -22.758 4.451 25.850 1.00 65.56 83 ARG A N 1
ATOM 608 C CA . ARG A 1 83 ? -22.025 3.852 27.014 1.00 65.56 83 ARG A CA 1
ATOM 609 C C . ARG A 1 83 ? -20.644 3.185 26.855 1.00 65.56 83 ARG A C 1
ATOM 611 O O . ARG A 1 83 ? -20.002 2.905 27.874 1.00 65.56 83 ARG A O 1
ATOM 618 N N . LEU A 1 84 ? -20.169 2.923 25.645 1.00 66.94 84 LEU A N 1
ATOM 619 C CA . LEU A 1 84 ? -18.852 2.331 25.366 1.00 66.94 84 LEU A CA 1
ATOM 620 C C . LEU A 1 84 ? -17.735 3.386 25.347 1.00 66.94 84 LEU A C 1
ATOM 622 O O . LEU A 1 84 ? -16.565 3.060 25.527 1.00 66.94 84 LEU A O 1
ATOM 626 N N . SER A 1 85 ? -18.106 4.663 25.216 1.00 67.94 85 SER A N 1
ATOM 627 C CA . SER A 1 85 ? -17.204 5.817 25.122 1.00 67.94 85 SER A CA 1
ATOM 628 C C . SER A 1 85 ? -16.325 6.067 26.343 1.00 67.94 85 SER A C 1
ATOM 630 O O . SER A 1 85 ? -15.304 6.737 26.233 1.00 67.94 85 SER A O 1
ATOM 632 N N . GLN A 1 86 ? -16.709 5.536 27.503 1.00 71.19 86 GLN A N 1
ATOM 633 C CA . GLN A 1 86 ? -15.964 5.717 28.748 1.00 71.19 86 GLN A CA 1
ATOM 634 C C . GLN A 1 86 ? -14.965 4.588 29.022 1.00 71.19 86 GLN A C 1
ATOM 636 O O . GLN A 1 86 ? -14.274 4.621 30.038 1.00 71.19 86 GLN A O 1
ATOM 641 N N . GLN A 1 87 ? -14.883 3.575 28.153 1.00 79.25 87 GLN A N 1
ATOM 642 C CA . GLN A 1 87 ? -13.990 2.447 28.387 1.00 79.25 87 GLN A CA 1
ATOM 643 C C . GLN A 1 87 ? -12.595 2.704 27.793 1.00 79.25 87 GLN A C 1
ATOM 645 O O . GLN A 1 87 ? -12.471 2.937 26.589 1.00 79.25 87 GLN A O 1
ATOM 650 N N . PRO A 1 88 ? -11.521 2.598 28.598 1.00 81.62 88 PRO A N 1
ATOM 651 C CA . PRO A 1 88 ? -10.159 2.867 28.133 1.00 81.62 88 PRO A CA 1
ATOM 652 C C . PRO A 1 88 ? -9.705 1.884 27.042 1.00 81.62 88 PRO A C 1
ATOM 654 O O . PRO A 1 88 ? -8.957 2.260 26.141 1.00 81.62 88 PRO A O 1
ATOM 657 N N . ASN A 1 89 ? -10.203 0.644 27.074 1.00 84.06 89 ASN A N 1
ATOM 658 C CA . ASN A 1 89 ? -9.901 -0.375 26.067 1.00 84.06 89 ASN A CA 1
ATOM 659 C C . ASN A 1 89 ? -10.503 -0.032 24.694 1.00 84.06 89 ASN A C 1
ATOM 661 O O . ASN A 1 89 ? -9.856 -0.238 23.670 1.00 84.06 89 ASN A O 1
ATOM 665 N N . VAL A 1 90 ? -11.706 0.555 24.670 1.00 85.25 90 VAL A N 1
ATOM 666 C CA . VAL A 1 90 ? -12.366 1.008 23.435 1.00 85.25 90 VAL A CA 1
ATOM 667 C C . VAL A 1 90 ? -11.576 2.152 22.804 1.00 85.25 90 VAL A C 1
ATOM 669 O O . VAL A 1 90 ? -11.275 2.093 21.614 1.00 85.25 90 VAL A O 1
ATOM 672 N N . MET A 1 91 ? -11.169 3.144 23.603 1.00 87.12 91 MET A N 1
ATOM 673 C CA . MET A 1 91 ? -10.351 4.266 23.125 1.00 87.12 91 MET A CA 1
ATOM 674 C C . MET A 1 91 ? -9.019 3.796 22.536 1.00 87.12 91 MET A C 1
ATOM 676 O O . MET A 1 91 ? -8.679 4.168 21.416 1.00 87.12 91 MET A O 1
ATOM 680 N N . ARG A 1 92 ? -8.304 2.905 23.233 1.00 88.62 92 ARG A N 1
ATOM 681 C CA . ARG A 1 92 ? -7.032 2.355 22.743 1.00 88.62 92 ARG A CA 1
ATOM 682 C C . ARG A 1 92 ? -7.184 1.626 21.406 1.00 88.62 92 ARG A C 1
ATOM 684 O O . ARG A 1 92 ? -6.341 1.769 20.526 1.00 88.62 92 ARG A O 1
ATOM 691 N N . ASN A 1 93 ? -8.257 0.856 21.237 1.00 89.94 93 ASN A N 1
ATOM 692 C CA . ASN A 1 93 ? -8.502 0.143 19.985 1.00 89.94 93 ASN A CA 1
ATOM 693 C C . ASN A 1 93 ? -8.894 1.090 18.843 1.00 89.94 93 ASN A C 1
ATOM 695 O O . ASN A 1 93 ? -8.503 0.849 17.703 1.00 89.94 93 ASN A O 1
ATOM 699 N N . LEU A 1 94 ? -9.620 2.175 19.134 1.00 90.62 94 LEU A N 1
ATOM 700 C CA . LEU A 1 94 ? -9.910 3.219 18.146 1.00 90.62 94 LEU A CA 1
ATOM 701 C C . LEU A 1 94 ? -8.643 3.944 17.694 1.00 90.62 94 LEU A C 1
ATOM 703 O O . LEU A 1 94 ? -8.493 4.198 16.503 1.00 90.62 94 LEU A O 1
ATOM 707 N N . GLU A 1 95 ? -7.710 4.219 18.605 1.00 90.69 95 GLU A N 1
ATOM 708 C CA . GLU A 1 95 ? -6.406 4.784 18.247 1.00 90.69 95 GLU A CA 1
ATOM 709 C C . GLU A 1 95 ? -5.611 3.844 17.327 1.00 90.69 95 GLU A C 1
ATOM 711 O O . GLU A 1 95 ? -5.006 4.294 16.352 1.00 90.69 95 GLU A O 1
ATOM 716 N N . GLU A 1 96 ? -5.620 2.532 17.587 1.00 91.31 96 GLU A N 1
ATOM 717 C CA . GLU A 1 96 ? -4.954 1.569 16.699 1.00 91.31 96 GLU A CA 1
ATOM 718 C C . GLU A 1 96 ? -5.647 1.442 15.338 1.00 91.31 96 GLU A C 1
ATOM 720 O O . GLU A 1 96 ? -4.973 1.331 14.306 1.00 91.31 96 GLU A O 1
ATOM 725 N N . LEU A 1 97 ? -6.980 1.526 15.299 1.00 92.62 97 LEU A N 1
ATOM 726 C CA . LEU A 1 97 ? -7.723 1.607 14.044 1.00 92.62 97 LEU A CA 1
ATOM 727 C C . LEU A 1 97 ? -7.345 2.875 13.268 1.00 92.62 97 LEU A C 1
ATOM 729 O O . LEU A 1 97 ? -7.027 2.792 12.083 1.00 92.62 97 LEU A O 1
ATOM 733 N N . GLN A 1 98 ? -7.289 4.028 13.939 1.00 94.19 98 GLN A N 1
ATOM 734 C CA . GLN A 1 98 ? -6.883 5.299 13.341 1.00 94.19 98 GLN A CA 1
ATOM 735 C C . GLN A 1 98 ? -5.471 5.211 12.748 1.00 94.19 98 GLN A C 1
ATOM 737 O O . GLN A 1 98 ? -5.255 5.588 11.597 1.00 94.19 98 GLN A O 1
ATOM 742 N N . ARG A 1 99 ? -4.508 4.642 13.485 1.00 93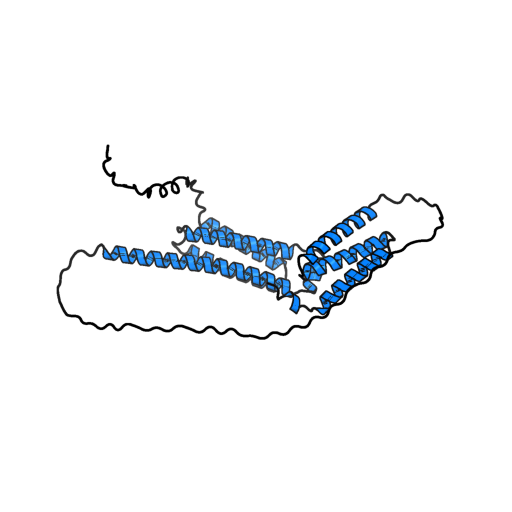.44 99 ARG A N 1
ATOM 743 C CA . ARG A 1 99 ? -3.143 4.405 12.980 1.00 93.44 99 ARG A CA 1
ATOM 744 C C . ARG A 1 99 ? -3.119 3.461 11.784 1.00 93.44 99 ARG A C 1
ATOM 746 O O . ARG A 1 99 ? -2.287 3.623 10.892 1.00 93.44 99 ARG A O 1
ATOM 753 N N . THR A 1 100 ? -3.987 2.456 11.771 1.00 94.62 100 THR A N 1
ATOM 754 C CA . THR A 1 100 ? -4.101 1.518 10.649 1.00 94.62 100 THR A CA 1
ATOM 755 C C . THR A 1 100 ? -4.639 2.226 9.407 1.00 94.62 100 THR A C 1
ATOM 757 O O . THR A 1 100 ? -4.062 2.073 8.331 1.00 94.62 100 THR A O 1
ATOM 760 N N . LEU A 1 101 ? -5.659 3.075 9.554 1.00 93.88 101 LEU A N 1
ATOM 761 C CA . LEU A 1 101 ? -6.181 3.903 8.466 1.00 93.88 101 LEU A CA 1
ATOM 762 C C . LEU A 1 101 ? -5.148 4.917 7.954 1.00 93.88 101 LEU A C 1
ATOM 764 O O . LEU A 1 101 ? -4.999 5.046 6.744 1.00 93.88 101 LEU A O 1
ATOM 768 N N . ASP A 1 102 ? -4.371 5.562 8.829 1.00 94.50 102 ASP A N 1
ATOM 769 C CA . ASP A 1 102 ? -3.280 6.462 8.412 1.00 94.50 102 ASP A CA 1
ATOM 770 C C . ASP A 1 102 ? -2.219 5.719 7.579 1.00 94.50 102 ASP A C 1
ATOM 772 O O . ASP A 1 102 ? -1.790 6.188 6.523 1.00 94.50 102 ASP A O 1
ATOM 776 N N . LYS A 1 103 ? -1.835 4.503 7.996 1.00 93.50 103 LYS A N 1
ATOM 777 C CA . LYS A 1 103 ? -0.924 3.642 7.218 1.00 93.50 103 LYS A CA 1
ATOM 778 C C . LYS A 1 103 ? -1.508 3.290 5.849 1.00 93.50 103 LYS A C 1
ATOM 780 O O . LYS A 1 103 ? -0.791 3.356 4.851 1.00 93.50 103 LYS A O 1
ATOM 785 N N . ILE A 1 104 ? -2.792 2.935 5.795 1.00 93.12 104 ILE A N 1
ATOM 786 C CA . ILE A 1 104 ? -3.507 2.655 4.542 1.00 93.12 104 ILE A CA 1
ATOM 787 C C . ILE A 1 104 ? -3.501 3.896 3.642 1.00 93.12 104 ILE A C 1
ATOM 789 O O . ILE A 1 104 ? -3.149 3.795 2.469 1.00 93.12 104 ILE A O 1
ATOM 793 N N . LEU A 1 105 ? -3.808 5.073 4.187 1.00 92.94 105 LEU A N 1
ATOM 794 C CA . LEU A 1 105 ? -3.815 6.331 3.447 1.00 92.94 105 LEU A CA 1
ATOM 795 C C . LEU A 1 105 ? -2.433 6.647 2.852 1.00 92.94 105 LEU A C 1
ATOM 797 O O . LEU A 1 105 ? -2.327 6.952 1.664 1.00 92.94 105 LEU A O 1
ATOM 801 N N . ARG A 1 106 ? -1.352 6.497 3.628 1.00 89.62 106 ARG A N 1
ATOM 802 C CA . ARG A 1 106 ? 0.027 6.665 3.126 1.00 89.62 106 ARG A CA 1
ATOM 803 C C . ARG A 1 106 ? 0.368 5.676 2.015 1.00 89.62 106 ARG A C 1
ATOM 805 O O . ARG A 1 106 ? 1.003 6.065 1.032 1.00 89.62 106 ARG A O 1
ATOM 812 N N . ASN A 1 107 ? -0.062 4.422 2.143 1.00 88.25 107 ASN A N 1
ATOM 813 C CA . ASN A 1 107 ? 0.128 3.419 1.096 1.00 88.25 107 ASN A CA 1
ATOM 814 C C . ASN A 1 107 ? -0.615 3.816 -0.186 1.00 88.25 107 ASN A C 1
ATOM 816 O O . ASN A 1 107 ? -0.029 3.774 -1.266 1.00 88.25 107 ASN A O 1
ATOM 820 N N . LEU A 1 108 ? -1.855 4.302 -0.080 1.00 88.88 108 LEU A N 1
ATOM 821 C CA . LEU A 1 108 ? -2.619 4.803 -1.225 1.00 88.88 108 LEU A CA 1
ATOM 822 C C . LEU A 1 108 ? -1.947 6.006 -1.894 1.00 88.88 108 LEU A C 1
ATOM 824 O O . LEU A 1 108 ? -1.856 6.055 -3.123 1.00 88.88 108 LEU A O 1
ATOM 828 N N . TYR A 1 109 ? -1.413 6.945 -1.110 1.00 87.50 109 TYR A N 1
ATOM 829 C CA . TYR A 1 109 ? -0.616 8.045 -1.651 1.00 87.50 109 TYR A CA 1
ATOM 830 C C . TYR A 1 109 ? 0.635 7.539 -2.368 1.00 87.50 109 TYR A C 1
ATOM 832 O O . TYR A 1 109 ? 0.930 8.018 -3.459 1.00 87.50 109 TYR A O 1
ATOM 840 N N . SER A 1 110 ? 1.332 6.534 -1.837 1.00 83.88 110 SER A N 1
ATOM 841 C CA . SER A 1 110 ? 2.469 5.909 -2.526 1.00 83.88 110 SER A CA 1
ATOM 842 C C . SER A 1 110 ? 2.054 5.277 -3.865 1.00 83.88 110 SER A C 1
ATOM 844 O O . SER A 1 110 ? 2.703 5.502 -4.892 1.00 83.88 110 SER A O 1
ATOM 846 N N . MET A 1 111 ? 0.912 4.580 -3.896 1.00 80.75 111 MET A N 1
ATOM 847 C CA . MET A 1 111 ? 0.357 3.976 -5.113 1.00 80.75 111 MET A CA 1
ATOM 848 C C . MET A 1 111 ? -0.086 5.018 -6.155 1.00 80.75 111 MET A C 1
ATOM 850 O O . MET A 1 111 ? -0.013 4.753 -7.359 1.00 80.75 111 MET A O 1
ATOM 854 N N . ASN A 1 112 ? -0.566 6.190 -5.733 1.00 76.44 112 ASN A N 1
ATOM 855 C CA . ASN A 1 112 ? -1.059 7.239 -6.634 1.00 76.44 112 ASN A CA 1
ATOM 856 C C . ASN A 1 112 ? 0.011 8.262 -7.038 1.00 76.44 112 ASN A C 1
ATOM 858 O O . ASN A 1 112 ? -0.015 8.749 -8.165 1.00 76.44 112 ASN A O 1
ATOM 862 N N . SER A 1 113 ? 0.988 8.543 -6.176 1.00 73.25 113 SER A N 1
ATOM 863 C CA . SER A 1 113 ? 2.039 9.546 -6.403 1.00 73.25 113 SER A CA 1
ATOM 864 C C . SER A 1 113 ? 3.112 9.097 -7.403 1.00 73.25 113 SER A C 1
ATOM 866 O O . SER A 1 113 ? 4.032 9.844 -7.734 1.00 73.25 113 SER A O 1
ATOM 868 N N . CYS A 1 114 ? 3.012 7.875 -7.917 1.00 58.22 114 CYS A N 1
ATOM 869 C CA . CYS A 1 114 ? 3.973 7.303 -8.841 1.00 58.22 114 CYS A CA 1
ATOM 870 C C . CYS A 1 114 ? 3.602 7.667 -10.295 1.00 58.22 114 CYS A C 1
ATOM 872 O O . CYS A 1 114 ? 3.105 6.847 -11.065 1.00 58.22 114 CYS A O 1
ATOM 874 N N . GLY A 1 115 ? 3.824 8.933 -10.658 1.00 55.72 115 GLY A N 1
ATOM 875 C CA . GLY A 1 115 ? 3.656 9.458 -12.020 1.00 55.72 115 GLY A CA 1
ATOM 876 C C . GLY A 1 115 ? 4.798 9.105 -12.982 1.00 55.72 115 GLY A C 1
ATOM 877 O O . GLY A 1 115 ? 4.763 9.520 -14.140 1.00 55.72 115 GLY A O 1
ATOM 878 N N . SER A 1 116 ? 5.806 8.352 -12.527 1.00 61.31 116 SER A N 1
ATOM 879 C CA . SER A 1 116 ? 6.940 7.962 -13.365 1.00 61.31 116 SER A CA 1
ATOM 880 C C . SER A 1 116 ? 6.535 6.901 -14.394 1.00 61.31 116 SER A C 1
ATOM 882 O O . SER A 1 116 ? 5.638 6.083 -14.168 1.00 61.31 116 SER A O 1
ATOM 884 N N . ILE A 1 117 ? 7.228 6.889 -15.533 1.00 60.47 117 ILE A N 1
ATOM 885 C CA . ILE A 1 117 ? 7.050 5.885 -16.592 1.00 60.47 117 ILE A CA 1
ATOM 886 C C . ILE A 1 117 ? 7.226 4.461 -16.031 1.00 60.47 117 ILE A C 1
ATOM 888 O O . ILE A 1 117 ? 6.498 3.558 -16.435 1.00 60.47 117 ILE A O 1
ATOM 892 N N . LEU A 1 118 ? 8.096 4.278 -15.028 1.00 53.91 118 LEU A N 1
ATOM 893 C CA . LEU A 1 118 ? 8.358 2.988 -14.373 1.00 53.91 118 LEU A CA 1
ATOM 894 C C . LEU A 1 118 ? 7.111 2.435 -13.677 1.00 53.91 118 LEU A C 1
ATOM 896 O O . LEU A 1 118 ? 6.864 1.235 -13.681 1.00 53.91 118 LEU A O 1
ATOM 900 N N . SER A 1 119 ? 6.300 3.319 -13.106 1.00 63.53 119 SER A N 1
ATOM 901 C CA . SER A 1 119 ? 5.087 2.964 -12.375 1.00 63.53 119 SER A CA 1
ATOM 902 C C . SER A 1 119 ? 3.931 2.628 -13.309 1.00 63.53 119 SER A C 1
ATOM 904 O O . SER A 1 119 ? 3.066 1.831 -12.956 1.00 63.53 119 SER A O 1
ATOM 906 N N . ARG A 1 120 ? 3.917 3.240 -14.500 1.00 66.69 120 ARG A N 1
ATOM 907 C CA . ARG A 1 120 ? 2.976 2.908 -15.576 1.00 66.69 120 ARG A CA 1
ATOM 908 C C . ARG A 1 120 ? 3.346 1.580 -16.228 1.00 66.69 120 ARG A C 1
ATOM 910 O O . ARG A 1 120 ? 2.465 0.760 -16.453 1.00 66.69 120 ARG A O 1
ATOM 917 N N . LEU A 1 121 ? 4.638 1.348 -16.465 1.00 60.84 121 LEU A N 1
ATOM 918 C CA . LEU A 1 121 ? 5.136 0.103 -17.044 1.00 60.84 121 LEU A CA 1
ATOM 919 C C . LEU A 1 121 ? 4.994 -1.070 -16.066 1.00 60.84 121 LEU A C 1
ATOM 921 O O . LEU A 1 121 ? 4.473 -2.110 -16.442 1.00 60.84 121 LEU A O 1
ATOM 925 N N . GLY A 1 122 ? 5.353 -0.877 -14.794 1.00 64.88 122 GLY A N 1
ATOM 926 C CA . GLY A 1 122 ? 5.135 -1.874 -13.746 1.00 64.88 122 GLY A CA 1
ATOM 927 C C . GLY A 1 122 ? 3.662 -2.246 -13.583 1.00 64.88 122 GLY A C 1
ATOM 928 O O . GLY A 1 122 ? 3.355 -3.421 -13.460 1.00 64.88 122 GLY A O 1
ATOM 929 N N . ARG A 1 123 ? 2.739 -1.278 -13.686 1.00 69.38 123 ARG A N 1
ATOM 930 C CA . ARG A 1 123 ? 1.290 -1.555 -13.681 1.00 69.38 123 ARG A CA 1
ATOM 931 C C . ARG A 1 123 ? 0.797 -2.286 -14.928 1.00 69.38 123 ARG A C 1
ATOM 933 O O . ARG A 1 123 ? -0.105 -3.103 -14.817 1.00 69.38 123 ARG A O 1
ATOM 940 N N . ALA A 1 124 ? 1.352 -1.987 -16.102 1.00 64.69 124 ALA A N 1
ATOM 941 C CA . ALA A 1 124 ? 0.986 -2.678 -17.339 1.00 64.69 124 ALA A CA 1
ATOM 942 C C . ALA A 1 124 ? 1.473 -4.134 -17.347 1.00 64.69 124 ALA A C 1
ATOM 944 O O . ALA A 1 124 ? 0.799 -5.005 -17.885 1.00 64.69 124 ALA A O 1
ATOM 945 N N . LEU A 1 125 ? 2.637 -4.384 -16.747 1.00 58.81 125 LEU A N 1
ATOM 946 C CA . LEU A 1 125 ? 3.241 -5.710 -16.677 1.00 58.81 125 LEU A CA 1
ATOM 947 C C . LEU A 1 125 ? 2.713 -6.540 -15.497 1.00 58.81 125 LEU A C 1
ATOM 949 O O . LEU A 1 125 ? 2.695 -7.762 -15.591 1.00 58.81 125 LEU A O 1
ATOM 953 N N . PHE A 1 126 ? 2.257 -5.890 -14.420 1.00 66.81 126 PHE A N 1
ATOM 954 C CA . PHE A 1 126 ? 1.776 -6.539 -13.196 1.00 66.81 126 PHE A CA 1
ATOM 955 C C . PHE A 1 126 ? 0.473 -5.893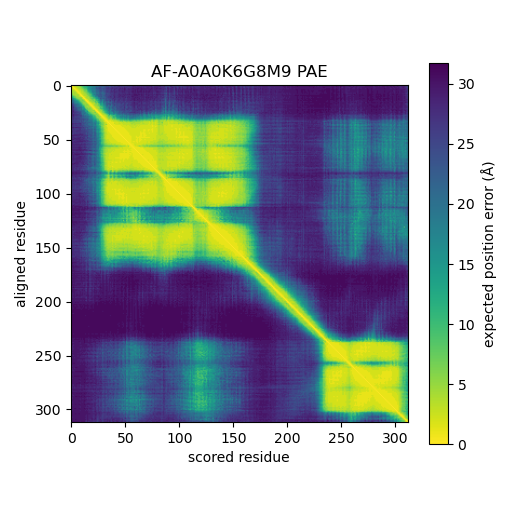 -12.690 1.00 66.81 126 PHE A C 1
ATOM 957 O O . PHE A 1 126 ? 0.472 -5.215 -11.658 1.00 66.81 126 PHE A O 1
ATOM 964 N N . PRO A 1 127 ? -0.659 -6.079 -13.394 1.00 67.50 127 PRO A N 1
ATOM 965 C CA . PRO A 1 127 ? -1.945 -5.506 -12.988 1.00 67.50 127 PRO A CA 1
ATOM 966 C C . PRO A 1 127 ? -2.449 -6.040 -11.633 1.00 67.50 127 PRO A C 1
ATOM 968 O O . PRO A 1 127 ? -3.176 -5.345 -10.925 1.00 67.50 127 PRO A O 1
ATOM 971 N N . GLU A 1 128 ? -2.027 -7.243 -11.238 1.00 71.12 128 GLU A N 1
ATOM 972 C CA . GLU A 1 128 ? -2.438 -7.910 -9.992 1.00 71.12 128 GLU A CA 1
ATOM 973 C C . GLU A 1 128 ? -1.731 -7.363 -8.738 1.00 71.12 128 GLU A C 1
ATOM 975 O O . GLU A 1 128 ? -2.208 -7.565 -7.622 1.00 71.12 128 GLU A O 1
ATOM 980 N N . GLU A 1 129 ? -0.644 -6.601 -8.895 1.00 74.00 129 GLU A N 1
ATOM 981 C CA . GLU A 1 129 ? 0.080 -5.980 -7.774 1.00 74.00 129 GLU A CA 1
ATOM 982 C C . GLU A 1 129 ? -0.821 -5.003 -7.002 1.00 74.00 129 GLU A C 1
ATOM 984 O O . GLU A 1 129 ? -0.871 -5.017 -5.770 1.00 74.00 129 GLU A O 1
ATOM 989 N N . ASP A 1 130 ? -1.601 -4.194 -7.726 1.00 80.12 130 ASP A N 1
ATOM 990 C CA . ASP A 1 130 ? -2.570 -3.281 -7.117 1.00 80.12 130 ASP A CA 1
ATOM 991 C C . ASP A 1 130 ? -3.626 -4.058 -6.320 1.00 80.12 130 ASP A C 1
ATOM 993 O O . ASP A 1 130 ? -4.032 -3.638 -5.235 1.00 80.12 130 ASP A O 1
ATOM 997 N N . GLN A 1 131 ? -4.053 -5.211 -6.839 1.00 84.25 131 GLN A N 1
ATOM 998 C CA . GLN A 1 131 ? -5.048 -6.058 -6.194 1.00 84.25 131 GLN A CA 1
ATOM 999 C C . GLN A 1 131 ? -4.505 -6.711 -4.926 1.00 84.25 131 GLN A C 1
ATOM 1001 O O . GLN A 1 131 ? -5.207 -6.742 -3.915 1.00 84.25 131 GLN A O 1
ATOM 1006 N N . MET A 1 132 ? -3.251 -7.154 -4.935 1.00 80.19 132 MET A N 1
ATOM 1007 C CA . MET A 1 132 ? -2.596 -7.716 -3.759 1.00 80.19 132 MET A CA 1
ATOM 1008 C C . MET A 1 132 ? -2.350 -6.661 -2.678 1.00 80.19 132 MET A C 1
ATOM 1010 O O . MET A 1 132 ? -2.641 -6.903 -1.505 1.00 80.19 132 MET A O 1
ATOM 1014 N N . GLN A 1 133 ? -1.868 -5.472 -3.050 1.00 85.94 133 GLN A N 1
ATOM 1015 C CA . GLN A 1 133 ? -1.688 -4.378 -2.092 1.00 85.94 133 GLN A CA 1
ATOM 1016 C C . GLN A 1 133 ? -3.024 -3.978 -1.463 1.00 85.94 133 GLN A C 1
ATOM 1018 O O . GLN A 1 133 ? -3.111 -3.822 -0.243 1.00 85.94 133 GLN A O 1
ATOM 1023 N N . VAL A 1 134 ? -4.091 -3.905 -2.264 1.00 90.88 134 VAL A N 1
ATOM 1024 C CA . VAL A 1 134 ? -5.449 -3.685 -1.757 1.00 90.88 134 VAL A CA 1
ATOM 1025 C C . VAL A 1 134 ? -5.914 -4.826 -0.859 1.00 90.88 134 VAL A C 1
ATOM 1027 O O . VAL A 1 134 ? -6.459 -4.556 0.208 1.00 90.88 134 VAL A O 1
ATOM 1030 N N . ALA A 1 135 ? -5.676 -6.086 -1.224 1.00 88.69 135 ALA A N 1
ATOM 1031 C CA . ALA A 1 135 ? -6.028 -7.237 -0.393 1.00 88.69 135 ALA A CA 1
ATOM 1032 C C . ALA A 1 135 ? -5.305 -7.201 0.963 1.00 88.69 135 ALA A C 1
ATOM 1034 O O . ALA A 1 135 ? -5.915 -7.452 2.002 1.00 88.69 135 ALA A O 1
ATOM 1035 N N . ARG A 1 136 ? -4.028 -6.806 0.980 1.00 90.69 136 ARG A N 1
ATOM 1036 C CA . ARG A 1 136 ? -3.254 -6.624 2.211 1.00 90.69 136 ARG A CA 1
ATOM 1037 C C . ARG A 1 136 ? -3.816 -5.497 3.076 1.00 90.69 136 ARG A C 1
ATOM 1039 O O . ARG A 1 136 ? -3.958 -5.687 4.281 1.00 90.69 136 ARG A O 1
ATOM 1046 N N . MET A 1 137 ? -4.156 -4.354 2.479 1.00 93.69 137 MET A N 1
ATOM 1047 C CA . MET A 1 137 ? -4.779 -3.237 3.201 1.00 93.69 137 MET A CA 1
ATOM 1048 C C . MET A 1 137 ? -6.159 -3.614 3.759 1.00 93.69 137 MET A C 1
ATOM 1050 O O . MET A 1 137 ? -6.456 -3.276 4.902 1.00 93.69 137 MET A O 1
ATOM 1054 N N . ARG A 1 138 ? -6.972 -4.366 3.000 1.00 93.62 138 ARG A N 1
ATOM 1055 C CA . ARG A 1 138 ? -8.251 -4.930 3.475 1.00 93.62 138 ARG A CA 1
ATOM 1056 C C . ARG A 1 138 ? -8.044 -5.820 4.689 1.00 93.62 138 ARG A C 1
ATOM 1058 O O . ARG A 1 138 ? -8.641 -5.568 5.724 1.00 93.62 138 ARG A O 1
ATOM 1065 N N . ARG A 1 139 ? -7.122 -6.781 4.599 1.00 93.00 139 ARG A N 1
ATOM 1066 C CA . ARG A 1 139 ? -6.812 -7.685 5.710 1.00 93.00 139 ARG A CA 1
ATOM 1067 C C . ARG A 1 139 ? -6.370 -6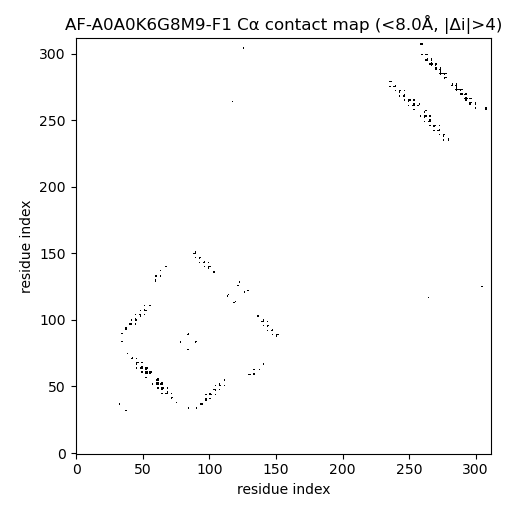.933 6.967 1.00 93.00 139 ARG A C 1
ATOM 1069 O O . ARG A 1 139 ? -6.823 -7.258 8.053 1.00 93.00 139 ARG A O 1
ATOM 1076 N N . GLN A 1 140 ? -5.529 -5.907 6.823 1.00 92.94 140 GLN A N 1
ATOM 1077 C CA . GLN A 1 140 ? -5.102 -5.073 7.953 1.00 92.94 140 GLN A CA 1
ATOM 1078 C C . GLN A 1 140 ? -6.272 -4.344 8.620 1.00 92.94 140 GLN A C 1
ATOM 1080 O O . GLN A 1 140 ? -6.326 -4.279 9.847 1.00 92.94 140 GLN A O 1
ATOM 1085 N N . LEU A 1 141 ? -7.199 -3.806 7.823 1.00 94.38 141 LEU A N 1
ATOM 1086 C CA . LEU A 1 141 ? -8.412 -3.184 8.343 1.00 94.38 141 LEU A CA 1
ATOM 1087 C C . LEU A 1 141 ? -9.299 -4.215 9.054 1.00 94.38 141 LEU A C 1
ATOM 1089 O O . LEU A 1 141 ? -9.717 -3.975 10.183 1.00 94.38 141 LEU A O 1
ATOM 1093 N N . ASP A 1 142 ? -9.539 -5.367 8.429 1.00 91.94 142 ASP A N 1
ATOM 1094 C CA . ASP A 1 142 ? -10.367 -6.439 8.989 1.00 91.94 142 ASP A CA 1
ATOM 1095 C C . ASP A 1 142 ? -9.801 -6.967 10.314 1.00 91.94 142 ASP A C 1
ATOM 1097 O O . ASP A 1 142 ? -10.545 -7.161 11.276 1.00 91.94 142 ASP A O 1
ATOM 1101 N N . ASP A 1 143 ? -8.483 -7.160 10.399 1.00 90.69 143 ASP A N 1
ATOM 1102 C CA . ASP A 1 143 ? -7.810 -7.602 11.621 1.00 90.69 143 ASP A CA 1
ATOM 1103 C C . ASP A 1 143 ? -7.949 -6.553 12.740 1.00 90.69 143 ASP A C 1
ATOM 1105 O O . ASP A 1 143 ? -8.286 -6.902 13.875 1.00 90.69 143 ASP A O 1
ATOM 1109 N N . ALA A 1 144 ? -7.777 -5.262 12.426 1.00 90.12 144 ALA A N 1
ATOM 1110 C CA . ALA A 1 144 ? -7.994 -4.175 13.385 1.00 90.12 144 ALA A CA 1
ATOM 1111 C C . ALA A 1 144 ? -9.454 -4.127 13.875 1.00 90.12 144 ALA A C 1
ATOM 1113 O O . ALA A 1 144 ? -9.710 -3.972 15.072 1.00 90.12 144 ALA A O 1
ATOM 1114 N N . MET A 1 145 ? -10.415 -4.333 12.972 1.00 90.88 145 MET A N 1
ATOM 1115 C CA . MET A 1 145 ? -11.839 -4.370 13.303 1.00 90.88 145 MET A CA 1
ATOM 1116 C C . MET A 1 145 ? -12.221 -5.578 14.157 1.00 90.88 145 MET A C 1
ATOM 1118 O O . MET A 1 145 ? -12.990 -5.440 15.109 1.00 90.88 145 MET A O 1
ATOM 1122 N N . ARG A 1 146 ? -11.658 -6.757 13.879 1.00 88.88 146 ARG A N 1
ATOM 1123 C CA . ARG A 1 146 ? -11.871 -7.960 14.697 1.00 88.88 146 ARG A CA 1
ATOM 1124 C C . ARG A 1 146 ? -11.330 -7.787 16.108 1.00 88.88 146 ARG A C 1
ATOM 1126 O O . ARG A 1 146 ? -12.008 -8.159 17.061 1.00 88.88 146 ARG A O 1
ATOM 1133 N N . LEU A 1 147 ? -10.143 -7.197 16.254 1.00 85.56 147 LEU A N 1
ATOM 1134 C CA . LEU A 1 147 ? -9.573 -6.886 17.568 1.00 85.56 147 LEU A CA 1
ATOM 1135 C C . LEU A 1 147 ? -10.466 -5.917 18.347 1.00 85.56 147 LEU A C 1
ATOM 1137 O O . LEU A 1 147 ? -10.730 -6.137 19.531 1.00 85.56 147 LEU A O 1
ATOM 1141 N N . PHE A 1 148 ? -10.982 -4.891 17.668 1.00 87.06 148 PHE A N 1
ATOM 1142 C CA . PHE A 1 148 ? -11.936 -3.959 18.253 1.00 87.06 148 PHE A CA 1
ATOM 1143 C C . PHE A 1 148 ? -13.203 -4.677 18.754 1.00 87.06 148 PHE A C 1
ATOM 1145 O O . PHE A 1 148 ? -13.575 -4.535 19.921 1.00 87.06 148 PHE A O 1
ATOM 1152 N N . GLN A 1 149 ? -13.840 -5.485 17.901 1.00 86.00 149 GLN A N 1
ATOM 1153 C CA . GLN A 1 149 ? -15.065 -6.223 18.233 1.00 86.00 149 GLN A CA 1
ATOM 1154 C C . GLN A 1 149 ? -14.847 -7.238 19.361 1.00 86.00 149 GLN A C 1
ATOM 1156 O O . GLN A 1 149 ? -15.671 -7.342 20.273 1.00 86.00 149 GLN A O 1
ATOM 1161 N N . PHE A 1 150 ? -13.727 -7.963 19.335 1.00 85.06 150 PHE A N 1
ATOM 1162 C CA . PHE A 1 150 ? -13.365 -8.920 20.377 1.00 85.06 150 PHE A CA 1
ATOM 1163 C C . PHE A 1 150 ? -13.245 -8.234 21.742 1.00 85.06 150 PHE A C 1
ATOM 1165 O O . PHE A 1 150 ? -13.858 -8.673 22.714 1.00 85.06 150 PHE A O 1
ATOM 1172 N N . ALA A 1 151 ? -12.524 -7.113 21.808 1.00 82.25 151 ALA A N 1
ATOM 1173 C CA . ALA A 1 151 ? -12.380 -6.353 23.044 1.00 82.25 151 ALA A CA 1
ATOM 1174 C C . ALA A 1 151 ? -13.721 -5.802 23.551 1.00 82.25 151 ALA A C 1
ATOM 1176 O O . ALA A 1 151 ? -14.012 -5.910 24.741 1.00 82.25 151 ALA A O 1
ATOM 1177 N N . ALA A 1 152 ? -14.562 -5.274 22.655 1.00 81.38 152 ALA A N 1
ATOM 1178 C CA . ALA A 1 152 ? -15.899 -4.799 23.012 1.00 81.38 152 ALA A CA 1
ATOM 1179 C C . ALA A 1 152 ? -16.780 -5.928 23.584 1.00 81.38 152 ALA A C 1
ATOM 1181 O O . ALA A 1 152 ? -17.518 -5.717 24.546 1.00 81.38 152 ALA A O 1
ATOM 1182 N N . THR A 1 153 ? -16.664 -7.142 23.038 1.00 81.12 153 THR A N 1
ATOM 1183 C CA . THR A 1 153 ? -17.416 -8.318 23.504 1.00 81.12 153 THR A CA 1
ATOM 1184 C C . THR A 1 153 ? -16.946 -8.778 24.886 1.00 81.12 153 THR A C 1
ATOM 1186 O O . THR A 1 153 ? -17.771 -9.029 25.765 1.00 81.12 153 THR A O 1
ATOM 1189 N N . CYS A 1 154 ? -15.629 -8.839 25.114 1.00 77.69 154 CYS A N 1
ATOM 1190 C CA . CYS A 1 154 ? -15.049 -9.184 26.417 1.00 77.69 154 CYS A CA 1
ATOM 1191 C C . CYS A 1 154 ? -15.491 -8.216 27.523 1.00 77.69 154 CYS A C 1
ATOM 1193 O O . CYS A 1 154 ? -15.829 -8.643 28.626 1.00 77.69 154 CYS A O 1
ATOM 1195 N N . GLU A 1 155 ? -15.546 -6.920 27.220 1.00 79.12 155 GLU A N 1
ATOM 1196 C CA . GLU A 1 155 ? -16.028 -5.896 28.152 1.00 79.12 155 GLU A CA 1
ATOM 1197 C C . GLU A 1 155 ? -17.511 -6.060 28.495 1.00 79.12 155 GLU A C 1
ATOM 1199 O O . GLU A 1 155 ? -17.921 -5.913 29.651 1.00 79.12 155 GLU A O 1
ATOM 1204 N N . LEU A 1 156 ? -18.329 -6.406 27.500 1.00 78.19 156 LEU A N 1
ATOM 1205 C CA . LEU A 1 156 ? -19.751 -6.646 27.710 1.00 78.19 156 LEU A CA 1
ATOM 1206 C C . LEU A 1 156 ? -19.975 -7.867 28.617 1.00 78.19 156 LEU A C 1
ATOM 1208 O O . LEU A 1 156 ? -20.768 -7.798 29.556 1.00 78.19 156 LEU A O 1
ATOM 1212 N N . LEU A 1 157 ? -19.206 -8.941 28.411 1.00 78.19 157 LEU A N 1
ATOM 1213 C CA . LEU A 1 157 ? -19.224 -10.129 29.269 1.00 78.19 157 LEU A CA 1
ATOM 1214 C C . LEU A 1 157 ? -18.787 -9.811 30.706 1.00 78.19 157 LEU A C 1
ATOM 1216 O O . LEU A 1 157 ? -19.487 -10.187 31.650 1.00 78.19 157 LEU A O 1
ATOM 1220 N N . ALA A 1 158 ? -17.698 -9.062 30.893 1.00 79.06 158 ALA A N 1
ATOM 1221 C CA . ALA A 1 158 ? -17.224 -8.670 32.222 1.00 79.06 158 ALA A CA 1
ATOM 1222 C C . ALA A 1 158 ? -18.288 -7.880 33.011 1.00 79.06 158 ALA A C 1
ATOM 1224 O O . ALA A 1 158 ? -18.484 -8.105 34.206 1.00 79.06 158 ALA A O 1
ATOM 1225 N N . ARG A 1 159 ? -19.047 -7.001 32.340 1.00 76.25 159 ARG A N 1
ATOM 1226 C CA . ARG A 1 159 ? -20.162 -6.267 32.966 1.00 76.25 159 ARG A CA 1
ATOM 1227 C C . ARG A 1 159 ? -21.300 -7.179 33.421 1.00 76.25 159 ARG A C 1
ATOM 1229 O O . ARG A 1 159 ? -21.840 -6.957 34.506 1.00 76.25 159 ARG A O 1
ATOM 1236 N N . THR A 1 160 ? -21.657 -8.190 32.626 1.00 74.38 160 THR A N 1
ATOM 1237 C CA . THR A 1 160 ? -22.740 -9.128 32.984 1.00 74.38 160 THR A CA 1
ATOM 1238 C C . THR A 1 160 ? -22.403 -9.980 34.209 1.00 74.38 160 THR A C 1
ATOM 1240 O O . THR A 1 160 ? -23.270 -10.233 35.040 1.00 74.38 160 THR A O 1
ATOM 1243 N N . GLN A 1 161 ? -21.137 -10.369 34.381 1.00 74.56 161 GLN A N 1
ATOM 1244 C CA . GLN A 1 161 ? -20.707 -11.151 35.545 1.00 74.56 161 GLN A CA 1
ATOM 1245 C C . GLN A 1 161 ? -20.731 -10.326 36.837 1.00 74.56 161 GLN A C 1
ATOM 1247 O O . GLN A 1 161 ? -21.203 -10.803 37.868 1.00 74.56 161 GLN A O 1
ATOM 1252 N N . ASN A 1 162 ? -20.303 -9.062 36.774 1.00 70.31 162 ASN A N 1
ATOM 1253 C CA . ASN A 1 162 ? -20.312 -8.172 37.938 1.00 70.31 162 ASN A CA 1
ATOM 1254 C C . ASN A 1 162 ? -21.735 -7.845 38.420 1.00 70.31 162 ASN A C 1
ATOM 1256 O O . ASN A 1 162 ? -21.967 -7.729 39.619 1.00 70.31 162 ASN A O 1
ATOM 1260 N N . THR A 1 163 ? -22.707 -7.755 37.507 1.00 68.62 163 THR A N 1
ATOM 1261 C CA . THR A 1 163 ? -24.117 -7.522 37.873 1.00 68.62 163 THR A CA 1
ATOM 1262 C C . THR A 1 163 ? -24.769 -8.740 38.530 1.00 68.62 163 THR A C 1
ATOM 1264 O O . THR A 1 163 ? -25.618 -8.578 39.404 1.00 68.62 163 THR A O 1
ATOM 1267 N N . LEU A 1 164 ? -24.349 -9.953 38.160 1.00 65.00 164 LEU A N 1
ATOM 1268 C CA . LEU A 1 164 ? -24.830 -11.200 38.763 1.00 65.00 164 LEU A CA 1
ATOM 1269 C C . LEU A 1 164 ? -24.296 -11.405 40.190 1.00 65.00 164 LEU A C 1
ATOM 1271 O O . LEU A 1 164 ? -24.985 -11.982 41.029 1.00 65.00 164 LEU A O 1
ATOM 1275 N N . HIS A 1 165 ? -23.095 -10.902 40.489 1.00 56.66 165 HIS A N 1
ATOM 1276 C CA . HIS A 1 165 ? -22.506 -11.017 41.824 1.00 56.66 165 HIS A CA 1
ATOM 1277 C C . HIS A 1 165 ? -23.123 -10.030 42.831 1.00 56.66 165 HIS A C 1
ATOM 1279 O O . HIS A 1 165 ? -23.372 -10.404 43.976 1.00 56.66 165 HIS A O 1
ATOM 1285 N N . ASP A 1 166 ? -23.473 -8.816 42.396 1.00 52.94 166 ASP A N 1
ATOM 1286 C CA . ASP A 1 166 ? -24.088 -7.796 43.264 1.00 52.94 166 ASP A CA 1
ATOM 1287 C C . ASP A 1 166 ? -25.543 -8.124 43.654 1.00 52.94 166 ASP A C 1
ATOM 1289 O O . ASP A 1 166 ? -26.007 -7.771 44.739 1.00 52.94 166 ASP A O 1
ATOM 1293 N N . GLN A 1 167 ? -26.271 -8.869 42.814 1.00 57.69 167 GLN A N 1
ATOM 1294 C CA . GLN A 1 167 ? -27.623 -9.337 43.153 1.00 57.69 167 GLN A CA 1
ATOM 1295 C C . GLN A 1 167 ? -27.628 -10.463 44.202 1.00 57.69 167 GLN A C 1
ATOM 1297 O O . GLN A 1 167 ? -28.647 -10.676 44.858 1.00 57.69 167 GLN A O 1
ATOM 1302 N N . SER A 1 168 ? -26.500 -11.149 44.420 1.00 52.91 168 SER A N 1
ATOM 1303 C CA . SER A 1 168 ? -26.398 -12.241 45.398 1.00 52.91 168 SER A CA 1
ATOM 1304 C C . SER A 1 168 ? -26.132 -11.770 46.836 1.00 52.91 168 SER A C 1
ATOM 1306 O O . SER A 1 168 ? -26.270 -12.576 47.755 1.00 52.91 168 SER A O 1
ATOM 1308 N N . VAL A 1 169 ? -25.756 -10.505 47.063 1.00 56.22 169 VAL A N 1
ATOM 1309 C CA . VAL A 1 169 ? -25.355 -10.009 48.400 1.00 56.22 169 VAL A CA 1
ATOM 1310 C C . VAL A 1 169 ? -26.483 -9.252 49.125 1.00 56.22 169 VAL A C 1
ATOM 1312 O O . VAL A 1 169 ? -26.413 -9.069 50.336 1.00 56.22 169 VAL A O 1
ATOM 1315 N N . ASN A 1 170 ? -27.587 -8.916 48.444 1.00 49.59 170 ASN A N 1
ATOM 1316 C CA . ASN A 1 170 ? -28.756 -8.253 49.055 1.00 49.59 170 ASN A CA 1
ATOM 1317 C C . ASN A 1 170 ? -29.967 -9.175 49.322 1.00 49.59 170 ASN A C 1
ATOM 1319 O O . ASN A 1 170 ? -31.060 -8.701 49.633 1.00 49.59 170 ASN A O 1
ATOM 1323 N N . GLY A 1 171 ? -29.786 -10.498 49.260 1.00 48.91 171 GLY A N 1
ATOM 1324 C CA . GLY A 1 171 ? -30.808 -11.483 49.628 1.00 48.91 171 GLY A CA 1
ATOM 1325 C C . GLY A 1 171 ? -30.907 -11.699 51.139 1.00 48.91 171 GLY A C 1
ATOM 1326 O O . GLY A 1 171 ? -30.462 -12.721 51.657 1.00 48.91 171 GLY A O 1
ATOM 1327 N N . HIS A 1 172 ? -31.497 -10.743 51.856 1.00 44.19 172 HIS A N 1
ATOM 1328 C CA . HIS A 1 172 ? -31.901 -10.922 53.248 1.00 44.19 172 HIS A CA 1
ATOM 1329 C C . HIS A 1 172 ? -32.995 -12.008 53.339 1.00 44.19 172 HIS A C 1
ATOM 1331 O O . HIS A 1 172 ? -34.082 -11.851 52.793 1.00 44.19 172 HIS A O 1
ATOM 1337 N N . MET A 1 173 ? -32.670 -13.101 54.037 1.00 47.78 173 MET A N 1
ATOM 1338 C CA . MET A 1 173 ? -33.545 -13.995 54.817 1.00 47.78 173 MET A CA 1
ATOM 1339 C C . MET A 1 173 ? -35.019 -14.130 54.383 1.00 47.78 173 MET A C 1
ATOM 1341 O O . MET A 1 173 ? -35.888 -13.360 54.787 1.00 47.78 173 MET A O 1
ATOM 1345 N N . SER A 1 174 ? -35.334 -15.243 53.724 1.00 41.94 174 SER A N 1
ATOM 1346 C CA . SER A 1 174 ? -36.584 -15.961 53.989 1.00 41.94 174 SER A CA 1
ATOM 1347 C C . SER A 1 174 ? -36.296 -17.452 54.061 1.00 41.94 174 SER A C 1
ATOM 1349 O O . SER A 1 174 ? -36.015 -18.123 53.072 1.00 41.94 174 SER A O 1
ATOM 1351 N N . THR A 1 175 ? -36.299 -17.932 55.297 1.00 45.12 175 THR A N 1
ATOM 1352 C CA . THR A 1 175 ? -36.184 -19.323 55.702 1.00 45.12 175 THR A CA 1
ATOM 1353 C C . THR A 1 175 ? -37.438 -20.072 55.266 1.00 45.12 175 THR A C 1
ATOM 1355 O O . THR A 1 175 ? -38.515 -19.805 55.791 1.00 45.12 175 THR A O 1
ATOM 1358 N N . GLN A 1 176 ? -37.312 -21.057 54.380 1.00 40.59 176 GLN A N 1
ATOM 1359 C CA . GLN A 1 176 ? -38.226 -22.194 54.406 1.00 40.59 176 GLN A CA 1
ATOM 1360 C C . GLN A 1 176 ? -37.504 -23.458 53.945 1.00 40.59 176 GLN A C 1
ATOM 1362 O O . GLN A 1 176 ? -37.099 -23.600 52.795 1.00 40.59 176 GLN A O 1
ATOM 1367 N N . GLN A 1 177 ? -37.306 -24.341 54.924 1.00 44.12 177 GLN A N 1
ATOM 1368 C CA . GLN A 1 177 ? -36.897 -25.729 54.776 1.00 44.12 177 GLN A CA 1
ATOM 1369 C C . GLN A 1 177 ? -37.784 -26.451 53.760 1.00 44.12 177 GLN A C 1
ATOM 1371 O O . GLN A 1 177 ? -39.005 -26.351 53.857 1.00 44.12 177 GLN A O 1
ATOM 1376 N N . GLN A 1 178 ? -37.178 -27.289 52.919 1.00 37.75 178 GLN A N 1
ATOM 1377 C CA . GLN A 1 178 ? -37.532 -28.708 52.889 1.00 37.75 178 GLN A CA 1
ATOM 1378 C C . GLN A 1 178 ? -36.459 -29.540 52.179 1.00 37.75 178 GLN A C 1
ATOM 1380 O O . GLN A 1 178 ? -36.022 -29.242 51.070 1.00 37.75 178 GLN A O 1
ATOM 1385 N N . ASP A 1 179 ? -36.043 -30.579 52.896 1.00 35.59 179 ASP A N 1
ATOM 1386 C CA . ASP A 1 179 ? -35.226 -31.705 52.473 1.00 35.59 179 ASP A CA 1
ATOM 1387 C C . ASP A 1 179 ? -35.766 -32.397 51.217 1.00 35.59 179 ASP A C 1
ATOM 1389 O O . ASP A 1 179 ? -36.972 -32.608 51.119 1.00 35.59 179 ASP A O 1
ATOM 1393 N N . THR A 1 180 ? -34.885 -32.890 50.335 1.00 35.28 180 THR A N 1
ATOM 1394 C CA . THR A 1 180 ? -34.717 -34.344 50.093 1.00 35.28 180 THR A CA 1
ATOM 1395 C C . THR A 1 180 ? -33.548 -34.661 49.137 1.00 35.28 180 THR A C 1
ATOM 1397 O O . THR A 1 180 ? -33.561 -34.323 47.964 1.00 35.28 180 THR A O 1
ATOM 1400 N N . GLN A 1 181 ? -32.539 -35.343 49.691 1.00 34.66 181 GLN A N 1
ATOM 1401 C CA . GLN A 1 181 ? -31.886 -36.568 49.186 1.00 34.66 181 GLN A CA 1
ATOM 1402 C C . GLN A 1 181 ? -31.284 -36.645 47.749 1.00 34.66 181 GLN A C 1
ATOM 1404 O O . GLN A 1 181 ? -31.972 -36.847 46.757 1.00 34.66 181 GLN A O 1
ATOM 1409 N N . SER A 1 182 ? -29.937 -36.625 47.723 1.00 36.78 182 SER A N 1
ATOM 1410 C CA . SER A 1 182 ? -28.942 -37.507 47.028 1.00 36.78 182 SER A CA 1
ATOM 1411 C C . SER A 1 182 ? -29.479 -38.866 46.477 1.00 36.78 182 SER A C 1
ATOM 1413 O O . SER A 1 182 ? -30.417 -39.361 47.103 1.00 36.78 182 SER A O 1
ATOM 1415 N N . PRO A 1 183 ? -28.866 -39.585 45.478 1.00 50.84 183 PRO A N 1
ATOM 1416 C CA . PRO A 1 183 ? -27.405 -39.773 45.367 1.00 50.84 183 PRO A CA 1
ATOM 1417 C C . PRO A 1 183 ? -26.718 -40.067 44.001 1.00 50.84 183 PRO A C 1
ATOM 1419 O O . PRO A 1 183 ? -27.331 -40.420 43.003 1.00 50.84 183 PRO A O 1
ATOM 1422 N N . PHE A 1 184 ? -25.382 -39.924 44.049 1.00 36.03 184 PHE A N 1
ATOM 1423 C CA . PHE A 1 184 ? -24.287 -40.654 43.371 1.00 36.03 184 PHE A CA 1
ATOM 1424 C C . PHE A 1 184 ? -24.507 -41.338 42.005 1.00 36.03 184 PHE A C 1
ATOM 1426 O O . PHE A 1 184 ? -25.264 -42.294 41.887 1.00 36.03 184 PHE A O 1
ATOM 1433 N N . ASN A 1 185 ? -23.615 -41.033 41.051 1.00 33.25 185 ASN A N 1
ATOM 1434 C CA . ASN A 1 185 ? -22.570 -41.986 40.639 1.00 33.25 185 ASN A CA 1
ATOM 1435 C C . ASN A 1 185 ? -21.484 -41.302 39.796 1.00 33.25 185 ASN A C 1
ATOM 1437 O O . ASN A 1 185 ? -21.772 -40.605 38.828 1.00 33.25 185 ASN A O 1
ATOM 1441 N N . GLY A 1 186 ? -20.226 -41.525 40.179 1.00 36.41 186 GLY A N 1
ATOM 1442 C CA . GLY A 1 186 ? -19.069 -41.303 39.317 1.00 36.41 186 GLY A CA 1
ATOM 1443 C C . GLY A 1 186 ? -18.733 -42.566 38.530 1.00 36.41 186 GLY A C 1
ATOM 1444 O O . GLY A 1 186 ? -19.182 -43.641 38.904 1.00 36.41 186 GLY A O 1
ATOM 1445 N N . ILE A 1 187 ? -17.913 -42.420 37.491 1.00 33.88 187 ILE A N 1
ATOM 1446 C CA . ILE A 1 187 ? -16.946 -43.408 36.994 1.00 33.88 187 ILE A CA 1
ATOM 1447 C C . ILE A 1 187 ? -15.843 -42.610 36.283 1.00 33.88 187 ILE A C 1
ATOM 1449 O O . ILE A 1 187 ? -16.105 -41.624 35.594 1.00 33.88 187 ILE A O 1
ATOM 1453 N N . ALA A 1 188 ? -14.610 -43.028 36.535 1.00 34.06 188 ALA A N 1
ATOM 1454 C CA . ALA A 1 188 ? -13.357 -42.475 36.050 1.00 34.06 188 ALA A CA 1
ATOM 1455 C C . ALA A 1 188 ? -12.763 -43.328 34.905 1.00 34.06 188 ALA A C 1
ATOM 1457 O O . ALA A 1 188 ? -13.255 -44.421 34.647 1.00 34.06 188 ALA A O 1
ATOM 1458 N N . HIS A 1 189 ? -11.639 -42.838 34.357 1.00 33.78 189 HIS A N 1
ATOM 1459 C CA . HIS A 1 189 ? -10.563 -43.549 33.633 1.00 33.78 189 HIS A CA 1
ATOM 1460 C C . HIS A 1 189 ? -10.800 -44.056 32.195 1.00 33.78 189 HIS A C 1
ATOM 1462 O O . HIS A 1 189 ? -11.636 -44.916 31.960 1.00 33.78 189 HIS A O 1
ATOM 1468 N N . ASP A 1 190 ? -10.017 -43.537 31.234 1.00 28.08 190 ASP A N 1
ATOM 1469 C CA . ASP A 1 190 ? -8.847 -44.187 30.577 1.00 28.08 190 ASP A CA 1
ATOM 1470 C C . ASP A 1 190 ? -8.377 -43.308 29.383 1.00 28.08 190 ASP A C 1
ATOM 1472 O O . ASP A 1 190 ? -9.207 -42.697 28.719 1.00 28.08 190 ASP A O 1
ATOM 1476 N N . LEU A 1 191 ? -7.098 -42.927 29.214 1.00 33.28 191 LEU A N 1
ATOM 1477 C CA . LEU A 1 191 ? -5.866 -43.648 28.807 1.00 33.28 191 LEU A CA 1
ATOM 1478 C C . LEU A 1 191 ? -5.745 -43.970 27.296 1.00 33.28 191 LEU A C 1
ATOM 1480 O O . LEU A 1 191 ? -6.717 -44.336 26.650 1.00 33.28 191 LEU A O 1
ATOM 1484 N N . PHE A 1 192 ? -4.489 -43.880 26.816 1.00 30.53 192 PHE A N 1
ATOM 1485 C CA . PHE A 1 192 ? -3.904 -44.082 25.465 1.00 30.53 192 PHE A CA 1
ATOM 1486 C C . PHE A 1 192 ? -3.854 -42.839 24.548 1.00 30.53 192 PHE A C 1
ATOM 1488 O O . PHE A 1 192 ? -4.886 -42.287 24.200 1.00 30.53 192 PHE A O 1
ATOM 1495 N N . GLN A 1 193 ? -2.717 -42.217 24.188 1.00 31.52 193 GLN A N 1
ATOM 1496 C CA . GLN A 1 193 ? -1.308 -42.597 23.928 1.00 31.52 193 GLN A CA 1
ATOM 1497 C C . GLN A 1 193 ? -1.032 -43.113 22.492 1.00 31.52 193 GLN A C 1
ATOM 1499 O O . GLN A 1 193 ? -1.645 -44.076 22.053 1.00 31.52 193 GLN A O 1
ATOM 1504 N N . CYS A 1 194 ? -0.031 -42.471 21.861 1.00 28.05 194 CYS A N 1
ATOM 1505 C CA . CYS A 1 194 ? 0.770 -42.838 20.674 1.00 28.05 194 CYS A CA 1
ATOM 1506 C C . CYS A 1 194 ? 0.118 -42.827 19.275 1.00 28.05 194 CYS A C 1
ATOM 1508 O O . CYS A 1 194 ? -0.862 -43.514 19.033 1.00 28.05 194 CYS A O 1
ATOM 1510 N N . GLN A 1 195 ? 0.754 -42.142 18.308 1.00 32.00 195 GLN A N 1
ATOM 1511 C CA . GLN A 1 195 ? 1.737 -42.808 17.436 1.00 32.00 195 GLN A CA 1
ATOM 1512 C C . GLN A 1 195 ? 2.532 -41.804 16.572 1.00 32.00 195 GLN A C 1
ATOM 1514 O O . GLN A 1 195 ? 1.973 -41.039 15.788 1.00 32.00 195 GLN A O 1
ATOM 1519 N N . GLU A 1 196 ? 3.855 -41.846 16.734 1.00 33.47 196 GLU A N 1
ATOM 1520 C CA . GLU A 1 196 ? 4.868 -41.410 15.771 1.00 33.47 196 GLU A CA 1
ATOM 1521 C C . GLU A 1 196 ? 4.817 -42.282 14.510 1.00 33.47 196 GLU A C 1
ATOM 1523 O O . GLU A 1 196 ? 4.627 -43.490 14.622 1.00 33.47 196 GLU A O 1
ATOM 1528 N N . HIS A 1 197 ? 5.106 -41.713 13.338 1.00 33.19 197 HIS A N 1
ATOM 1529 C CA . HIS A 1 197 ? 5.774 -42.456 12.267 1.00 33.19 197 HIS A CA 1
ATOM 1530 C C . HIS A 1 197 ? 6.710 -41.529 11.487 1.00 33.19 197 HIS A C 1
ATOM 1532 O O . HIS A 1 197 ? 6.290 -40.568 10.843 1.00 33.19 197 HIS A O 1
ATOM 1538 N N . ALA A 1 198 ? 7.996 -41.846 11.616 1.00 34.16 198 ALA A N 1
ATOM 1539 C CA . ALA A 1 198 ? 9.077 -41.480 10.718 1.00 34.16 198 ALA A CA 1
ATOM 1540 C C . ALA A 1 198 ? 9.196 -42.515 9.581 1.00 34.16 198 ALA A C 1
ATOM 1542 O O . ALA A 1 198 ? 8.448 -43.494 9.561 1.00 34.16 198 ALA A O 1
ATOM 1543 N N . ASP A 1 199 ? 10.203 -42.282 8.732 1.00 32.06 199 ASP A N 1
ATOM 1544 C CA . ASP A 1 199 ? 10.758 -43.112 7.647 1.00 32.06 199 ASP A CA 1
ATOM 1545 C C . ASP A 1 199 ? 10.188 -42.831 6.248 1.00 32.06 199 ASP A C 1
ATOM 1547 O O . ASP A 1 199 ? 8.983 -42.725 6.059 1.00 32.06 199 ASP A O 1
ATOM 1551 N N . HIS A 1 200 ? 10.969 -42.748 5.166 1.00 32.47 200 HIS A N 1
ATOM 1552 C CA . HIS A 1 200 ? 12.409 -42.570 4.907 1.00 32.47 200 HIS A CA 1
ATOM 1553 C C . HIS A 1 200 ? 12.558 -42.414 3.366 1.00 32.47 200 HIS A C 1
ATOM 1555 O O . HIS A 1 200 ? 11.560 -42.402 2.649 1.00 32.47 200 HIS A O 1
ATOM 1561 N N . SER A 1 201 ? 13.809 -42.375 2.881 1.00 38.25 201 SER A N 1
ATOM 1562 C CA . SER A 1 201 ? 14.287 -42.468 1.480 1.00 38.25 201 SER A CA 1
ATOM 1563 C C . SER A 1 201 ? 14.523 -41.126 0.771 1.00 38.25 201 SER A C 1
ATOM 15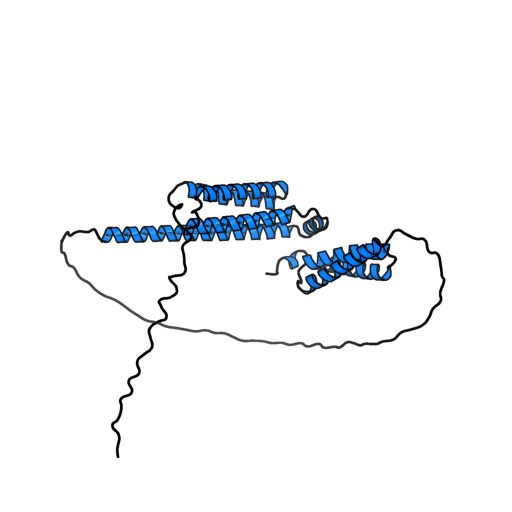65 O O . SER A 1 201 ? 13.611 -40.499 0.247 1.00 38.25 201 SER A O 1
ATOM 1567 N N . GLU A 1 202 ? 15.722 -40.536 0.854 1.00 31.92 202 GLU A N 1
ATOM 1568 C CA . GLU A 1 202 ? 16.975 -40.904 0.149 1.00 31.92 202 GLU A CA 1
ATOM 1569 C C . GLU A 1 202 ? 16.811 -41.128 -1.360 1.00 31.92 202 GLU A C 1
ATOM 1571 O O . GLU A 1 202 ? 16.328 -42.169 -1.794 1.00 31.92 202 GLU A O 1
ATOM 1576 N N . SER A 1 203 ? 17.370 -40.217 -2.164 1.00 36.00 203 SER A N 1
ATOM 1577 C CA . SER A 1 203 ? 18.543 -40.552 -2.983 1.00 36.00 203 SER A CA 1
ATOM 1578 C C . SER A 1 203 ? 19.175 -39.318 -3.633 1.00 36.00 203 SER A C 1
ATOM 1580 O O . SER A 1 203 ? 18.552 -38.511 -4.317 1.00 36.00 203 SER A O 1
ATOM 1582 N N . THR A 1 204 ? 20.468 -39.237 -3.368 1.00 36.97 204 THR A N 1
ATOM 1583 C CA . THR A 1 204 ? 21.567 -38.516 -4.003 1.00 36.97 204 THR A CA 1
ATOM 1584 C C . THR A 1 204 ? 21.576 -38.559 -5.536 1.00 36.97 204 THR A C 1
ATOM 1586 O O . THR A 1 204 ? 21.406 -39.617 -6.130 1.00 36.97 204 THR A O 1
ATOM 1589 N N . GLN A 1 205 ? 22.002 -37.459 -6.171 1.00 34.31 205 GLN A N 1
ATOM 1590 C CA . GLN A 1 205 ? 23.034 -37.554 -7.211 1.00 34.31 205 GLN A CA 1
ATOM 1591 C C . GLN A 1 205 ? 23.849 -36.264 -7.364 1.00 34.31 205 GLN A C 1
ATOM 1593 O O . GLN A 1 205 ? 23.344 -35.159 -7.535 1.00 34.31 205 GLN A O 1
ATOM 1598 N N . ILE A 1 206 ? 25.157 -36.471 -7.259 1.00 38.34 206 ILE A N 1
ATOM 1599 C CA . ILE A 1 206 ? 26.259 -35.536 -7.431 1.00 38.34 206 ILE A CA 1
ATOM 1600 C C . ILE A 1 206 ? 26.562 -35.452 -8.931 1.00 38.34 206 ILE A C 1
ATOM 1602 O O . ILE A 1 206 ? 26.773 -36.490 -9.552 1.00 38.34 206 ILE A O 1
ATOM 1606 N N . LEU A 1 207 ? 26.722 -34.247 -9.488 1.00 35.94 207 LEU A N 1
ATOM 1607 C CA . LEU A 1 207 ? 27.673 -34.055 -10.582 1.00 35.94 207 LEU A CA 1
ATOM 1608 C C . LEU A 1 207 ? 28.437 -32.742 -10.408 1.00 35.94 207 LEU A C 1
ATOM 1610 O O . LEU A 1 207 ? 27.896 -31.646 -10.306 1.00 35.94 207 LEU A O 1
ATOM 1614 N N . ARG A 1 208 ? 29.740 -32.948 -10.315 1.00 34.47 208 ARG A N 1
ATOM 1615 C CA . ARG A 1 208 ? 30.852 -32.033 -10.120 1.00 34.47 208 ARG A CA 1
ATOM 1616 C C . ARG A 1 208 ? 31.386 -31.682 -11.508 1.00 34.47 208 ARG A C 1
ATOM 1618 O O . ARG A 1 208 ? 31.560 -32.614 -12.278 1.00 34.47 208 ARG A O 1
ATOM 1625 N N . GLU A 1 209 ? 31.739 -30.425 -11.784 1.00 31.30 209 GLU A N 1
ATOM 1626 C CA . GLU A 1 209 ? 33.006 -30.107 -12.464 1.00 31.30 209 GLU A CA 1
ATOM 1627 C C . GLU A 1 209 ? 33.369 -28.612 -12.452 1.00 31.30 209 GLU A C 1
ATOM 1629 O O . GLU A 1 209 ? 32.529 -27.725 -12.349 1.00 31.30 209 GLU A O 1
ATOM 1634 N N . ASN A 1 210 ? 34.683 -28.397 -12.454 1.00 40.00 210 ASN A N 1
ATOM 1635 C CA . ASN A 1 210 ? 35.456 -27.199 -12.123 1.00 40.00 210 ASN A CA 1
ATOM 1636 C C . ASN A 1 210 ? 35.680 -26.244 -13.325 1.00 40.00 210 ASN A C 1
ATOM 1638 O O . ASN A 1 210 ? 35.438 -26.630 -14.466 1.00 40.00 210 ASN A O 1
ATOM 1642 N N . PRO A 1 211 ? 36.207 -25.019 -13.094 1.00 60.38 211 PRO A N 1
ATOM 1643 C CA . PRO A 1 211 ? 36.483 -24.009 -14.127 1.00 60.38 211 PRO A CA 1
ATOM 1644 C C . PRO A 1 211 ? 37.904 -24.132 -14.720 1.00 60.38 211 PRO A C 1
ATOM 1646 O O . PRO A 1 211 ? 38.746 -24.820 -14.138 1.00 60.38 211 PRO A O 1
ATOM 1649 N N . PRO A 1 212 ? 38.241 -23.361 -15.780 1.00 59.00 212 PRO A N 1
ATOM 1650 C CA . PRO A 1 212 ? 39.637 -23.014 -16.043 1.00 59.00 212 PRO A CA 1
ATOM 1651 C C . PRO A 1 212 ? 39.915 -21.491 -16.155 1.00 59.00 212 PRO A C 1
ATOM 1653 O O . PRO A 1 212 ? 39.060 -20.725 -16.602 1.00 59.00 212 PRO A O 1
ATOM 1656 N N . PRO A 1 213 ? 41.139 -21.044 -15.796 1.00 63.09 213 PRO A N 1
ATOM 1657 C CA . PRO A 1 213 ? 41.637 -19.673 -15.951 1.00 63.09 213 PRO A CA 1
ATOM 1658 C C . PRO A 1 213 ? 42.596 -19.533 -17.155 1.00 63.09 213 PRO A C 1
ATOM 1660 O O . PRO A 1 213 ? 43.255 -20.508 -17.513 1.00 63.09 213 PRO A O 1
ATOM 1663 N N . ARG A 1 214 ? 42.803 -18.317 -17.700 1.00 35.62 214 ARG A N 1
ATOM 1664 C CA . ARG A 1 214 ? 44.148 -17.860 -18.139 1.00 35.62 214 ARG A CA 1
ATOM 1665 C C . ARG A 1 214 ? 44.243 -16.398 -18.597 1.00 35.62 214 ARG A C 1
ATOM 1667 O O . ARG A 1 214 ? 43.452 -15.903 -19.387 1.00 35.62 214 ARG A O 1
ATOM 1674 N N . ASN A 1 215 ? 45.323 -15.784 -18.117 1.00 36.78 215 ASN A N 1
ATOM 1675 C CA . ASN A 1 215 ? 45.926 -14.495 -18.456 1.00 36.78 215 ASN A CA 1
ATOM 1676 C C . ASN A 1 215 ? 46.485 -14.426 -19.896 1.00 36.78 215 ASN A C 1
ATOM 1678 O O . ASN A 1 215 ? 47.037 -15.430 -20.347 1.00 36.78 215 ASN A O 1
ATOM 1682 N N . GLN A 1 216 ? 46.524 -13.224 -20.504 1.00 36.22 216 GLN A N 1
ATOM 1683 C CA . GLN A 1 216 ? 47.742 -12.476 -20.935 1.00 36.22 216 GLN A CA 1
ATOM 1684 C C . GLN A 1 216 ? 47.447 -11.373 -21.990 1.00 36.22 216 GLN A C 1
ATOM 1686 O O . GLN A 1 216 ? 46.718 -11.590 -22.950 1.00 36.22 216 GLN A O 1
ATOM 1691 N N . ARG A 1 217 ? 48.036 -10.179 -21.785 1.00 37.91 217 ARG A N 1
ATOM 1692 C CA . ARG A 1 217 ? 48.197 -9.036 -22.735 1.00 37.91 217 ARG A CA 1
ATOM 1693 C C . ARG A 1 217 ? 49.437 -9.275 -23.657 1.00 37.91 217 ARG A C 1
ATOM 1695 O O . ARG A 1 217 ? 50.029 -10.337 -23.475 1.00 37.91 217 ARG A O 1
ATOM 1702 N N . PRO A 1 218 ? 50.020 -8.313 -24.442 1.00 61.34 218 PRO A N 1
ATOM 1703 C CA . PRO A 1 218 ? 49.599 -7.017 -25.054 1.00 61.34 218 PRO A CA 1
ATOM 1704 C C . PRO A 1 218 ? 50.019 -6.881 -26.566 1.00 61.34 218 PRO A C 1
ATOM 1706 O O . PRO A 1 218 ? 50.403 -7.872 -27.170 1.00 61.34 218 PRO A O 1
ATOM 1709 N N . ILE A 1 219 ? 50.020 -5.637 -27.111 1.00 39.03 219 ILE A N 1
ATOM 1710 C CA . ILE A 1 219 ? 50.679 -5.040 -28.328 1.00 39.03 219 ILE A CA 1
ATOM 1711 C C . ILE A 1 219 ? 49.601 -4.430 -29.262 1.00 39.03 219 ILE A C 1
ATOM 1713 O O . ILE A 1 219 ? 48.616 -5.091 -29.536 1.00 39.03 219 ILE A O 1
ATOM 1717 N N . GLY A 1 220 ? 49.634 -3.201 -29.797 1.00 31.89 220 GLY A N 1
ATOM 1718 C CA . GLY A 1 220 ? 50.590 -2.093 -29.855 1.00 31.89 220 GLY A CA 1
ATOM 1719 C C . GLY A 1 220 ? 49.910 -0.855 -30.501 1.00 31.89 220 GLY A C 1
ATOM 1720 O O . GLY A 1 220 ? 48.890 -0.967 -31.170 1.00 31.89 220 GLY A O 1
ATOM 1721 N N . ARG A 1 221 ? 50.459 0.335 -30.229 1.00 41.28 221 ARG A N 1
ATOM 1722 C CA . ARG A 1 221 ? 50.052 1.707 -30.648 1.00 41.28 221 ARG A CA 1
ATOM 1723 C C . ARG A 1 221 ? 50.216 1.952 -32.179 1.00 41.28 221 ARG A C 1
ATOM 1725 O O . ARG A 1 221 ? 51.002 1.217 -32.769 1.00 41.28 221 ARG A O 1
ATOM 1732 N N . PRO A 1 222 ? 49.603 2.989 -32.821 1.00 49.94 222 PRO A N 1
ATOM 1733 C CA . PRO A 1 222 ? 50.058 4.386 -32.665 1.00 49.94 222 PRO A CA 1
ATOM 1734 C C . PRO A 1 222 ? 49.002 5.519 -32.690 1.00 49.94 222 PRO A C 1
ATOM 1736 O O . PRO A 1 222 ? 47.860 5.376 -33.104 1.00 49.94 222 PRO A O 1
ATOM 1739 N N . ARG A 1 223 ? 49.482 6.676 -32.205 1.00 47.47 223 ARG A N 1
ATOM 1740 C CA . ARG A 1 223 ? 48.869 8.010 -32.074 1.00 47.47 223 ARG A CA 1
ATOM 1741 C C . ARG A 1 223 ? 48.328 8.594 -33.390 1.00 47.47 223 ARG A C 1
ATOM 1743 O O . ARG A 1 223 ? 49.042 8.586 -34.388 1.00 47.47 223 ARG A O 1
ATOM 1750 N N . ARG A 1 224 ? 47.234 9.359 -33.296 1.00 38.91 224 ARG A N 1
ATOM 1751 C CA . ARG A 1 224 ? 47.117 10.672 -33.958 1.00 38.91 224 ARG A CA 1
ATOM 1752 C C . ARG A 1 224 ? 46.418 11.671 -33.041 1.00 38.91 224 ARG A C 1
ATOM 1754 O O . ARG A 1 224 ? 45.426 11.364 -32.395 1.00 38.91 224 ARG A O 1
ATOM 1761 N N . SER A 1 225 ? 47.044 12.832 -32.937 1.00 41.88 225 SER A N 1
ATOM 1762 C CA . SER A 1 225 ? 46.709 13.962 -32.084 1.00 41.88 225 SER A CA 1
ATOM 1763 C C . SER A 1 225 ? 45.792 14.964 -32.782 1.00 41.88 225 SER A C 1
ATOM 1765 O O . SER A 1 225 ? 45.960 15.204 -33.974 1.00 41.88 225 SER A O 1
ATOM 1767 N N . ALA A 1 226 ? 45.005 15.640 -31.941 1.00 39.84 226 ALA A N 1
ATOM 1768 C CA . ALA A 1 226 ? 44.481 17.001 -32.070 1.00 39.84 226 ALA A CA 1
ATOM 1769 C C . ALA A 1 226 ? 43.265 17.229 -32.984 1.00 39.84 226 ALA A C 1
ATOM 1771 O O . ALA A 1 226 ? 43.389 17.311 -34.197 1.00 39.84 226 ALA A O 1
ATOM 1772 N N . PHE A 1 227 ? 42.122 17.508 -32.351 1.00 38.50 227 PHE A N 1
ATOM 1773 C CA . PHE A 1 227 ? 41.531 18.849 -32.390 1.00 38.50 227 PHE A CA 1
ATOM 1774 C C . PHE A 1 227 ? 40.726 19.065 -31.098 1.00 38.50 227 PHE A C 1
ATOM 1776 O O . PHE A 1 227 ? 39.760 18.359 -30.829 1.00 38.50 227 PHE A O 1
ATOM 1783 N N . VAL A 1 228 ? 41.187 19.990 -30.253 1.00 49.31 228 VAL A N 1
ATOM 1784 C CA . VAL A 1 228 ? 40.481 20.427 -29.043 1.00 49.31 228 VAL A CA 1
ATOM 1785 C C . VAL A 1 228 ? 39.471 21.477 -29.484 1.00 49.31 228 VAL A C 1
ATOM 1787 O O . VAL A 1 228 ? 39.850 22.597 -29.814 1.00 49.31 228 VAL A O 1
ATOM 1790 N N . ALA A 1 229 ? 38.196 21.106 -29.504 1.00 42.53 229 ALA A N 1
ATOM 1791 C CA . ALA A 1 229 ? 37.097 22.054 -29.439 1.00 42.53 229 ALA A CA 1
ATOM 1792 C C . ALA A 1 229 ? 36.571 22.007 -28.003 1.00 42.53 229 ALA A C 1
ATOM 1794 O O . ALA A 1 229 ? 36.163 20.950 -27.526 1.00 42.53 229 ALA A O 1
ATOM 1795 N N . ALA A 1 230 ? 36.658 23.134 -27.298 1.00 50.34 230 ALA A N 1
ATOM 1796 C CA . ALA A 1 230 ? 36.090 23.301 -25.970 1.00 50.34 230 ALA A CA 1
ATOM 1797 C C . ALA A 1 230 ? 34.560 23.167 -26.062 1.00 50.34 230 ALA A C 1
ATOM 1799 O O . ALA A 1 230 ? 33.858 24.129 -26.367 1.00 50.34 230 ALA A O 1
ATOM 1800 N N . GLY A 1 231 ? 34.070 21.941 -25.871 1.00 50.00 231 GLY A N 1
ATOM 1801 C CA . GLY A 1 231 ? 32.662 21.645 -25.637 1.00 50.00 231 GLY A CA 1
ATOM 1802 C C . GLY A 1 231 ? 32.237 22.081 -24.229 1.00 50.00 231 GLY A C 1
ATOM 1803 O O . GLY A 1 231 ? 33.095 22.289 -23.365 1.00 50.00 231 GLY A O 1
ATOM 1804 N N . PRO A 1 232 ? 30.926 22.252 -23.994 1.00 50.44 232 PRO A N 1
ATOM 1805 C CA . PRO A 1 232 ? 30.398 22.710 -22.714 1.00 50.44 232 PRO A CA 1
ATOM 1806 C C . PRO A 1 232 ? 30.799 21.756 -21.570 1.00 50.44 232 PRO A C 1
ATOM 1808 O O . PRO A 1 232 ? 31.024 20.567 -21.801 1.00 50.44 232 PRO A O 1
ATOM 1811 N N . PRO A 1 233 ? 30.931 22.267 -20.336 1.00 52.97 233 PRO A N 1
ATOM 1812 C CA . PRO A 1 233 ? 31.549 21.541 -19.232 1.00 52.97 233 PRO A CA 1
ATOM 1813 C C . PRO A 1 233 ? 30.720 20.317 -18.808 1.00 52.97 233 PRO A C 1
ATOM 1815 O O . PRO A 1 233 ? 29.572 20.469 -18.416 1.00 52.97 233 PRO A O 1
ATOM 1818 N N . ASN A 1 234 ? 31.339 19.131 -18.863 1.00 56.94 234 ASN A N 1
ATOM 1819 C CA . ASN A 1 234 ? 31.189 17.934 -18.006 1.00 56.94 234 ASN A CA 1
ATOM 1820 C C . ASN A 1 234 ? 29.804 17.352 -17.630 1.00 56.94 234 ASN A C 1
ATOM 1822 O O . ASN A 1 234 ? 29.784 16.328 -16.953 1.00 56.94 234 ASN A O 1
ATOM 1826 N N . LEU A 1 235 ? 28.677 17.897 -18.086 1.00 56.16 235 LEU A N 1
ATOM 1827 C CA . LEU A 1 235 ? 27.335 17.421 -17.706 1.00 56.16 235 LEU A CA 1
ATOM 1828 C C . LEU A 1 235 ? 27.097 15.937 -18.056 1.00 56.16 235 LEU A C 1
ATOM 1830 O O . LEU A 1 235 ? 26.587 15.184 -17.235 1.00 56.16 235 LEU A O 1
ATOM 1834 N N . GLU A 1 236 ? 27.565 15.481 -19.222 1.00 59.94 236 GLU A N 1
ATOM 1835 C CA . GLU A 1 236 ? 27.433 14.075 -19.653 1.00 59.94 236 GLU A CA 1
ATOM 1836 C C . GLU A 1 236 ? 28.242 13.102 -18.770 1.00 59.94 236 GLU A C 1
ATOM 1838 O O . GLU A 1 236 ? 27.841 11.959 -18.552 1.00 59.94 236 GLU A O 1
ATOM 1843 N N . HIS A 1 237 ? 29.383 13.537 -18.221 1.00 68.06 237 HIS A N 1
ATOM 1844 C CA . HIS A 1 237 ? 30.206 12.685 -17.358 1.00 68.06 237 HIS A CA 1
ATOM 1845 C C . HIS A 1 237 ? 29.579 12.472 -15.981 1.00 68.06 237 HIS A C 1
ATOM 1847 O O . HIS A 1 237 ? 29.660 11.360 -15.448 1.00 68.06 237 HIS A O 1
ATOM 1853 N N . ASP A 1 238 ? 28.929 13.501 -15.442 1.00 80.25 238 ASP A N 1
ATOM 1854 C CA . ASP A 1 238 ? 28.224 13.407 -14.168 1.00 80.25 238 ASP A CA 1
ATOM 1855 C C . ASP A 1 238 ? 26.977 12.516 -14.304 1.00 80.25 238 ASP A C 1
ATOM 1857 O O . ASP A 1 238 ? 26.784 11.609 -13.494 1.00 80.25 238 ASP A O 1
ATOM 1861 N N . GLU A 1 239 ? 26.210 12.642 -15.394 1.00 83.56 239 GLU A N 1
ATOM 1862 C CA . GLU A 1 239 ? 25.038 11.790 -15.657 1.00 83.56 239 GLU A CA 1
ATOM 1863 C C . GLU A 1 239 ? 25.400 10.303 -15.818 1.00 83.56 239 GLU A C 1
ATOM 1865 O O . GLU A 1 239 ? 24.726 9.419 -15.276 1.00 83.56 239 GLU A O 1
ATOM 1870 N N . VAL A 1 240 ? 26.496 9.995 -16.521 1.00 87.69 240 VAL A N 1
ATOM 1871 C CA . VAL A 1 240 ? 26.990 8.614 -16.661 1.00 87.69 240 VAL A CA 1
ATOM 1872 C C . VAL A 1 240 ? 27.445 8.050 -15.311 1.00 87.69 240 VAL A C 1
ATOM 1874 O O . VAL A 1 240 ? 27.215 6.869 -15.028 1.00 87.69 240 VAL A O 1
ATOM 1877 N N . ALA A 1 241 ? 28.083 8.865 -14.466 1.00 91.88 241 ALA A N 1
ATOM 1878 C CA . ALA A 1 241 ? 28.524 8.449 -13.137 1.00 91.88 241 ALA A CA 1
ATOM 1879 C C . ALA A 1 241 ? 27.338 8.188 -12.193 1.00 91.88 241 ALA A C 1
ATOM 1881 O O . ALA A 1 241 ? 27.334 7.182 -11.474 1.00 91.88 241 ALA A O 1
ATOM 1882 N N . GLU A 1 242 ? 26.313 9.039 -12.235 1.00 89.62 242 GLU A N 1
ATOM 1883 C CA . GLU A 1 242 ? 25.067 8.859 -11.487 1.00 89.62 242 GLU A CA 1
ATOM 1884 C C . GLU A 1 242 ? 24.322 7.593 -11.922 1.00 89.62 242 GLU A C 1
ATOM 1886 O O . GLU A 1 242 ? 23.958 6.765 -11.081 1.00 89.62 242 GLU A O 1
ATOM 1891 N N . ALA A 1 243 ? 24.163 7.385 -13.231 1.00 88.50 243 ALA A N 1
ATOM 1892 C CA . ALA A 1 243 ? 23.529 6.186 -13.770 1.00 88.50 243 ALA A CA 1
ATOM 1893 C C . ALA A 1 243 ? 24.301 4.910 -13.391 1.00 88.50 243 ALA A C 1
ATOM 1895 O O . ALA A 1 243 ? 23.701 3.901 -13.015 1.00 88.50 243 ALA A O 1
ATOM 1896 N N . TYR A 1 244 ? 25.636 4.954 -13.397 1.00 93.00 244 TYR A N 1
ATOM 1897 C CA . TYR A 1 244 ? 26.457 3.839 -12.924 1.00 93.00 244 TYR A CA 1
ATOM 1898 C C . TYR A 1 244 ? 26.259 3.555 -11.425 1.00 93.00 244 TYR A C 1
ATOM 1900 O O . TYR A 1 244 ? 26.161 2.393 -11.010 1.00 93.00 244 TYR A O 1
ATOM 1908 N N . ALA A 1 245 ? 26.184 4.598 -10.592 1.00 92.56 245 ALA A N 1
ATOM 1909 C CA . ALA A 1 245 ? 25.936 4.456 -9.159 1.00 92.56 245 ALA A CA 1
ATOM 1910 C C . ALA A 1 245 ? 24.553 3.844 -8.876 1.00 92.56 245 ALA A C 1
ATOM 1912 O O . ALA A 1 245 ? 24.435 2.972 -8.007 1.00 92.56 245 ALA A O 1
ATOM 1913 N N . GLU A 1 246 ? 23.534 4.241 -9.641 1.00 91.25 246 GLU A N 1
ATOM 1914 C CA . GLU A 1 246 ? 22.191 3.661 -9.592 1.00 91.25 246 GLU A CA 1
ATOM 1915 C C . GLU A 1 246 ? 22.193 2.179 -9.995 1.00 91.25 246 GLU A C 1
ATOM 1917 O O . GLU A 1 246 ? 21.709 1.336 -9.240 1.00 91.25 246 GLU A O 1
ATOM 1922 N N . VAL A 1 247 ? 22.815 1.815 -11.121 1.00 94.44 247 VAL A N 1
ATOM 1923 C CA . VAL A 1 247 ? 22.948 0.404 -11.532 1.00 94.44 247 VAL A CA 1
ATOM 1924 C C . VAL A 1 247 ? 23.630 -0.416 -10.432 1.00 94.44 247 VAL A C 1
ATOM 1926 O O . VAL A 1 247 ? 23.190 -1.518 -10.093 1.00 94.44 247 VAL A O 1
ATOM 1929 N N . LYS A 1 248 ? 24.683 0.121 -9.807 1.00 95.38 248 LYS A N 1
ATOM 1930 C CA . LYS A 1 248 ? 25.399 -0.556 -8.718 1.00 95.38 248 LYS A CA 1
ATOM 1931 C C . LYS A 1 248 ? 24.533 -0.739 -7.469 1.00 95.38 248 LYS A C 1
ATOM 1933 O O . LYS A 1 248 ? 24.646 -1.775 -6.806 1.00 95.38 248 LYS A O 1
ATOM 1938 N N . SER A 1 249 ? 23.697 0.237 -7.121 1.00 90.69 249 SER A N 1
ATOM 1939 C CA . SER A 1 249 ? 22.787 0.130 -5.977 1.00 90.69 249 SER A CA 1
ATOM 1940 C C . SER A 1 249 ? 21.681 -0.897 -6.249 1.00 90.69 249 SER A C 1
ATOM 1942 O O . SER A 1 249 ? 21.438 -1.766 -5.409 1.00 90.69 249 SER A O 1
ATOM 1944 N N . LEU A 1 250 ? 21.111 -0.896 -7.456 1.00 90.88 250 LEU A N 1
ATOM 1945 C CA . LEU A 1 250 ? 20.077 -1.840 -7.876 1.00 90.88 250 LEU A CA 1
ATOM 1946 C C . LEU A 1 250 ? 20.603 -3.271 -8.000 1.00 90.88 250 LEU A C 1
ATOM 1948 O O . LEU A 1 250 ? 19.930 -4.195 -7.552 1.00 90.88 250 LEU A O 1
ATOM 1952 N N . ARG A 1 251 ? 21.837 -3.482 -8.478 1.00 92.88 251 ARG A N 1
ATOM 1953 C CA . ARG A 1 251 ? 22.481 -4.811 -8.452 1.00 92.88 251 ARG A CA 1
ATOM 1954 C C . ARG A 1 251 ? 22.606 -5.362 -7.030 1.00 92.88 251 ARG A C 1
ATOM 1956 O O . ARG A 1 251 ? 22.391 -6.553 -6.816 1.00 92.88 251 ARG A O 1
ATOM 1963 N N . ARG A 1 252 ? 22.925 -4.510 -6.045 1.00 91.31 252 ARG A N 1
ATOM 1964 C CA . ARG A 1 252 ? 22.970 -4.906 -4.622 1.00 91.31 252 ARG A CA 1
ATOM 1965 C C . ARG A 1 252 ? 21.581 -5.213 -4.065 1.00 91.31 252 ARG A C 1
ATOM 1967 O O . ARG A 1 252 ? 21.448 -6.107 -3.236 1.00 91.31 252 ARG A O 1
ATOM 1974 N N . LEU A 1 253 ? 20.561 -4.465 -4.480 1.00 85.38 253 LEU A N 1
ATOM 1975 C CA . LEU A 1 253 ? 19.182 -4.711 -4.063 1.00 85.38 253 LEU A CA 1
ATOM 1976 C C . LEU A 1 253 ? 18.657 -6.027 -4.650 1.00 85.38 253 LEU A C 1
ATOM 1978 O O . LEU A 1 253 ? 18.110 -6.853 -3.921 1.00 85.38 253 LEU A O 1
ATOM 1982 N N . PHE A 1 254 ? 18.886 -6.250 -5.941 1.00 85.19 254 PHE A N 1
ATOM 1983 C CA . PHE A 1 254 ? 18.497 -7.463 -6.653 1.00 85.19 254 PHE A CA 1
ATOM 1984 C C . PHE A 1 254 ? 19.221 -8.711 -6.129 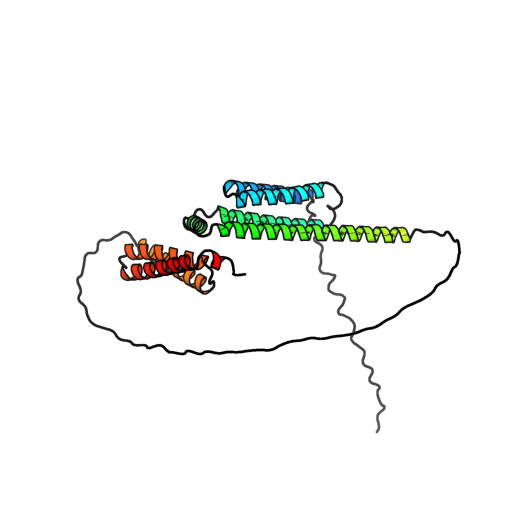1.00 85.19 254 PHE A C 1
ATOM 1986 O O . PHE A 1 254 ? 18.608 -9.762 -5.976 1.00 85.19 254 PHE A O 1
ATOM 1993 N N . SER A 1 255 ? 20.501 -8.614 -5.758 1.00 84.94 255 SER A N 1
ATOM 1994 C CA . SER A 1 255 ? 21.204 -9.758 -5.159 1.00 84.94 255 SER A CA 1
ATOM 1995 C C . SER A 1 255 ? 20.680 -10.127 -3.766 1.00 84.94 255 SER A C 1
ATOM 1997 O O . SER A 1 255 ? 20.720 -11.296 -3.389 1.00 84.94 255 SER A O 1
ATOM 1999 N N . ARG A 1 256 ? 20.162 -9.147 -3.013 1.00 82.25 256 ARG A N 1
ATOM 2000 C CA . ARG A 1 256 ? 19.533 -9.354 -1.697 1.00 82.25 256 ARG A CA 1
ATOM 2001 C C . ARG A 1 256 ? 18.081 -9.805 -1.783 1.00 82.25 256 ARG A C 1
ATOM 2003 O O . ARG A 1 256 ? 17.593 -10.446 -0.860 1.00 82.25 256 ARG A O 1
ATOM 2010 N N . SER A 1 257 ? 17.389 -9.453 -2.859 1.00 71.38 257 SER A N 1
ATOM 2011 C CA . SER A 1 257 ? 15.978 -9.762 -3.051 1.00 71.38 257 SER A CA 1
ATOM 2012 C C . SER A 1 257 ? 15.771 -10.351 -4.439 1.00 71.38 257 SER A C 1
ATOM 2014 O O . SER A 1 257 ? 15.780 -9.642 -5.440 1.00 71.38 257 SER A O 1
ATOM 2016 N N . ARG A 1 258 ? 15.520 -11.665 -4.505 1.00 65.69 258 ARG A N 1
ATOM 2017 C CA . ARG A 1 258 ? 15.163 -12.370 -5.753 1.00 65.69 258 ARG A CA 1
ATOM 2018 C C . ARG A 1 258 ? 13.745 -12.038 -6.244 1.00 65.69 258 ARG A C 1
ATOM 2020 O O . ARG A 1 258 ? 13.127 -12.831 -6.945 1.00 65.69 258 ARG A O 1
ATOM 2027 N N . ARG A 1 259 ? 13.225 -10.870 -5.868 1.00 69.25 259 ARG A N 1
ATOM 2028 C CA . ARG A 1 259 ? 11.905 -10.387 -6.259 1.00 69.25 259 ARG A CA 1
ATOM 2029 C C . ARG A 1 259 ? 11.960 -9.811 -7.684 1.00 69.25 259 ARG A C 1
ATOM 2031 O O . ARG A 1 259 ? 12.999 -9.283 -8.090 1.00 69.25 259 ARG A O 1
ATOM 2038 N N . PRO A 1 260 ? 10.854 -9.870 -8.440 1.00 69.12 260 PRO A N 1
ATOM 2039 C CA . PRO A 1 260 ? 10.769 -9.334 -9.804 1.00 69.12 260 PRO A CA 1
ATOM 2040 C C . PRO A 1 260 ? 11.018 -7.835 -9.900 1.00 69.12 260 PRO A C 1
ATOM 2042 O O . PRO A 1 260 ? 11.672 -7.371 -10.830 1.00 69.12 260 PRO A O 1
ATOM 2045 N N . LEU A 1 261 ? 10.514 -7.070 -8.932 1.00 77.25 261 LEU A N 1
ATOM 2046 C CA . LEU A 1 261 ? 10.554 -5.613 -8.978 1.00 77.25 261 LEU A CA 1
ATOM 2047 C C . LEU A 1 261 ? 11.998 -5.056 -8.999 1.00 77.25 261 LEU A C 1
ATOM 2049 O O . LEU A 1 261 ? 12.304 -4.280 -9.907 1.00 77.25 261 LEU A O 1
ATOM 2053 N N . PRO A 1 262 ? 12.919 -5.486 -8.110 1.00 83.31 262 PRO A N 1
ATOM 2054 C CA . PRO A 1 262 ? 14.340 -5.146 -8.216 1.00 83.31 262 PRO A CA 1
ATOM 2055 C C . PRO A 1 262 ? 14.985 -5.539 -9.553 1.00 83.31 262 PRO A C 1
ATOM 2057 O O . PRO A 1 262 ? 15.817 -4.796 -10.070 1.00 83.31 262 PRO A O 1
ATOM 2060 N N . ALA A 1 263 ? 14.603 -6.684 -10.131 1.00 86.31 263 ALA A N 1
ATOM 2061 C CA . ALA A 1 263 ? 15.125 -7.136 -11.422 1.00 86.31 263 ALA A CA 1
ATOM 2062 C C . ALA A 1 263 ? 14.678 -6.214 -12.566 1.00 86.31 263 ALA A C 1
ATOM 2064 O O . ALA A 1 263 ? 15.478 -5.854 -13.427 1.00 86.31 263 ALA A O 1
ATOM 2065 N N . MET A 1 264 ? 13.410 -5.793 -12.548 1.00 85.06 264 MET A N 1
ATOM 2066 C CA . MET A 1 264 ? 12.850 -4.873 -13.536 1.00 85.06 264 MET A CA 1
ATOM 2067 C C . MET A 1 264 ? 13.476 -3.481 -13.419 1.00 85.06 264 MET A C 1
ATOM 2069 O O . MET A 1 264 ? 13.860 -2.888 -14.426 1.00 85.06 264 MET A O 1
ATOM 2073 N N . GLN A 1 265 ? 13.629 -2.971 -12.192 1.00 86.25 265 GLN A N 1
ATOM 2074 C CA . GLN A 1 265 ? 14.315 -1.702 -11.930 1.00 86.25 265 GLN A CA 1
ATOM 2075 C C . GLN A 1 265 ? 15.752 -1.730 -12.455 1.00 86.25 265 GLN A C 1
ATOM 2077 O O . GLN A 1 265 ? 16.172 -0.797 -13.139 1.00 86.25 265 GLN A O 1
ATOM 2082 N N . LEU A 1 266 ? 16.480 -2.820 -12.198 1.00 92.94 266 LEU A N 1
ATOM 2083 C CA . LEU A 1 266 ? 17.833 -3.006 -12.708 1.00 92.94 266 LEU A CA 1
ATOM 2084 C C . LEU A 1 266 ? 17.871 -3.036 -14.244 1.00 92.94 266 LEU A C 1
ATOM 2086 O O . LEU A 1 266 ? 18.707 -2.358 -14.836 1.00 92.94 266 LEU A O 1
ATOM 2090 N N . ALA A 1 267 ? 16.961 -3.768 -14.894 1.00 91.62 267 ALA A N 1
ATOM 2091 C CA . ALA A 1 267 ? 16.898 -3.845 -16.353 1.00 91.62 267 ALA A CA 1
ATOM 2092 C C . ALA A 1 267 ? 16.695 -2.462 -16.997 1.00 91.62 267 ALA A C 1
ATOM 2094 O O . ALA A 1 267 ? 17.380 -2.115 -17.958 1.00 91.62 267 ALA A O 1
ATOM 2095 N N . MET A 1 268 ? 15.805 -1.638 -16.440 1.00 87.00 268 MET A N 1
ATOM 2096 C CA . MET A 1 268 ? 15.558 -0.280 -16.937 1.00 87.00 268 MET A CA 1
ATOM 2097 C C . MET A 1 268 ? 16.745 0.656 -16.692 1.00 87.00 268 MET A C 1
ATOM 2099 O O . MET A 1 268 ? 17.133 1.393 -17.598 1.00 87.00 268 MET A O 1
ATOM 2103 N N . ALA A 1 269 ? 17.351 0.603 -15.501 1.00 91.12 269 ALA A N 1
ATOM 2104 C CA . ALA A 1 269 ? 18.534 1.401 -15.186 1.00 91.12 269 ALA A CA 1
ATOM 2105 C C . ALA A 1 269 ? 19.710 1.061 -16.113 1.00 91.12 269 ALA A C 1
ATOM 2107 O O . ALA A 1 269 ? 20.397 1.962 -16.584 1.00 91.12 269 ALA A O 1
ATOM 2108 N N . LEU A 1 270 ? 19.896 -0.222 -16.443 1.00 95.56 270 LEU A N 1
ATOM 2109 C CA . LEU A 1 270 ? 20.880 -0.674 -17.431 1.00 95.56 270 LEU A CA 1
ATOM 2110 C C . LEU A 1 270 ? 20.577 -0.160 -18.844 1.00 95.56 270 LEU A C 1
ATOM 2112 O O . LEU A 1 270 ? 21.504 0.231 -19.546 1.00 95.56 270 LEU A O 1
ATOM 2116 N N . GLY A 1 271 ? 19.302 -0.105 -19.243 1.00 90.44 271 GLY A N 1
ATOM 2117 C CA . GLY A 1 271 ? 18.890 0.493 -20.518 1.00 90.44 271 GLY A CA 1
ATOM 2118 C C . GLY A 1 271 ? 19.251 1.979 -20.586 1.00 90.44 271 GLY A C 1
ATOM 2119 O O . GLY A 1 271 ? 19.978 2.400 -21.483 1.00 90.44 271 GLY A O 1
ATOM 2120 N N . ARG A 1 272 ? 18.865 2.753 -19.565 1.00 89.81 272 ARG A N 1
ATOM 2121 C CA . ARG A 1 272 ? 19.227 4.176 -19.458 1.00 89.81 272 ARG A CA 1
ATOM 2122 C C . ARG A 1 272 ? 20.741 4.386 -19.442 1.00 89.81 272 ARG A C 1
ATOM 2124 O O . ARG A 1 272 ? 21.253 5.279 -20.110 1.00 89.81 272 ARG A O 1
ATOM 2131 N N . TYR A 1 273 ? 21.460 3.558 -18.689 1.00 94.06 273 TYR A N 1
ATOM 2132 C CA . TYR A 1 273 ? 22.916 3.600 -18.634 1.00 94.06 273 TYR A CA 1
ATOM 2133 C C . TYR A 1 273 ? 23.539 3.301 -20.003 1.00 94.06 273 TYR A C 1
ATOM 2135 O O . TYR A 1 273 ? 24.479 3.986 -20.396 1.00 94.06 273 TYR A O 1
ATOM 2143 N N . SER A 1 274 ? 22.987 2.347 -20.761 1.00 92.50 274 SER A N 1
ATOM 2144 C CA . SER A 1 274 ? 23.451 2.048 -22.118 1.00 92.50 274 SER A CA 1
ATOM 2145 C C . SER A 1 274 ? 23.271 3.225 -23.078 1.00 92.50 274 SER A C 1
ATOM 2147 O O . SER A 1 274 ? 24.198 3.536 -23.824 1.00 92.50 274 SER A O 1
ATOM 2149 N N . ASP A 1 275 ? 22.148 3.943 -22.995 1.00 88.06 275 ASP A N 1
ATOM 2150 C CA . ASP A 1 275 ? 21.896 5.128 -23.821 1.00 88.06 275 ASP A CA 1
ATOM 2151 C C . ASP A 1 275 ? 22.880 6.262 -23.495 1.00 88.06 275 ASP A C 1
ATOM 2153 O O . ASP A 1 275 ? 23.421 6.901 -24.398 1.00 88.06 275 ASP A O 1
ATOM 2157 N N . LEU A 1 276 ? 23.157 6.497 -22.207 1.00 89.75 276 LEU A N 1
ATOM 2158 C CA . LEU A 1 276 ? 24.125 7.508 -21.762 1.00 89.75 276 LEU A CA 1
ATOM 2159 C C . LEU A 1 276 ? 25.563 7.145 -22.163 1.00 89.75 276 LEU A C 1
ATOM 2161 O O . LEU A 1 276 ? 26.325 7.999 -22.615 1.00 89.75 276 LEU A O 1
ATOM 2165 N N . LEU A 1 277 ? 25.936 5.867 -22.061 1.00 91.31 277 LEU A N 1
ATOM 2166 C CA . LEU A 1 277 ? 27.233 5.382 -22.535 1.00 91.31 277 LEU A CA 1
ATOM 2167 C C . LEU A 1 277 ? 27.386 5.552 -24.048 1.00 91.31 277 LEU A C 1
ATOM 2169 O O . LEU A 1 277 ? 28.470 5.909 -24.505 1.00 91.31 277 LEU A O 1
ATOM 2173 N N . LEU A 1 278 ? 26.315 5.334 -24.815 1.00 88.81 278 LEU A N 1
ATOM 2174 C CA . LEU A 1 278 ? 26.318 5.541 -26.259 1.00 88.81 278 LEU A CA 1
ATOM 2175 C C . LEU A 1 278 ? 26.544 7.017 -26.614 1.00 88.81 278 LEU A C 1
ATOM 2177 O O . LEU A 1 278 ? 27.362 7.301 -27.483 1.00 88.81 278 LEU A O 1
ATOM 2181 N N . LYS A 1 279 ? 25.883 7.945 -25.908 1.00 87.06 279 LYS A N 1
ATOM 2182 C CA . LYS A 1 279 ? 26.098 9.398 -26.058 1.00 87.06 279 LYS A CA 1
ATOM 2183 C C . LYS A 1 279 ? 27.517 9.839 -25.696 1.00 87.06 279 LYS A C 1
ATOM 2185 O O . LYS A 1 279 ? 28.018 10.804 -26.257 1.00 87.06 279 LYS A O 1
ATOM 2190 N N . SER A 1 280 ? 28.166 9.111 -24.790 1.00 90.12 280 SER A N 1
ATOM 2191 C CA . SER A 1 280 ? 29.558 9.332 -24.380 1.00 90.12 280 SER A CA 1
ATOM 2192 C C . SER A 1 280 ? 30.587 8.565 -25.229 1.00 90.12 280 SER A C 1
ATOM 2194 O O . SER A 1 280 ? 31.716 8.373 -24.779 1.00 90.12 280 SER A O 1
ATOM 2196 N N . ASP A 1 281 ? 30.209 8.066 -26.412 1.00 91.44 281 ASP A N 1
ATOM 2197 C CA . ASP A 1 281 ? 31.056 7.279 -27.326 1.00 91.44 281 ASP A CA 1
ATOM 2198 C C . ASP A 1 281 ? 31.633 5.969 -26.732 1.00 91.44 281 ASP A C 1
ATOM 2200 O O . ASP A 1 281 ? 32.576 5.373 -27.261 1.00 91.44 281 ASP A O 1
ATOM 2204 N N . ARG A 1 282 ? 31.042 5.442 -25.650 1.00 91.75 282 ARG A N 1
ATOM 2205 C CA . ARG A 1 282 ? 31.448 4.190 -24.974 1.00 91.75 282 ARG A CA 1
ATOM 2206 C C . ARG A 1 282 ? 30.638 2.994 -25.475 1.00 91.75 282 ARG A C 1
ATOM 2208 O O . ARG A 1 282 ? 29.983 2.285 -24.712 1.00 91.75 282 ARG A O 1
ATOM 2215 N N . THR A 1 283 ? 30.701 2.751 -26.781 1.00 92.88 283 THR A N 1
ATOM 2216 C CA . THR A 1 283 ? 29.848 1.783 -27.501 1.00 92.88 283 THR A CA 1
ATOM 2217 C C . THR A 1 283 ? 29.939 0.342 -26.987 1.00 92.88 283 THR A C 1
ATOM 2219 O O . THR A 1 283 ? 28.918 -0.335 -26.882 1.00 92.88 283 THR A O 1
ATOM 2222 N N . ALA A 1 284 ? 31.136 -0.135 -26.632 1.00 94.50 284 ALA A N 1
ATOM 2223 C CA . ALA A 1 284 ? 31.326 -1.498 -26.129 1.00 94.50 284 ALA A CA 1
ATOM 2224 C C . ALA A 1 284 ? 30.612 -1.727 -24.785 1.00 94.50 284 ALA A C 1
ATOM 2226 O O . ALA A 1 284 ? 29.948 -2.743 -24.595 1.00 94.50 284 ALA A O 1
ATOM 2227 N N . GLU A 1 285 ? 30.706 -0.757 -23.876 1.00 93.69 285 GLU A N 1
ATOM 2228 C CA . GLU A 1 285 ? 30.058 -0.820 -22.564 1.00 93.69 285 GLU A CA 1
ATOM 2229 C C . GLU A 1 285 ? 28.542 -0.628 -22.678 1.00 93.69 285 GLU A C 1
ATOM 2231 O O . GLU A 1 285 ? 27.775 -1.286 -21.976 1.00 93.69 285 GLU A O 1
ATOM 2236 N N . ALA A 1 286 ? 28.103 0.237 -23.599 1.00 90.94 286 ALA A N 1
ATOM 2237 C CA . ALA A 1 286 ? 26.689 0.412 -23.909 1.00 90.94 286 ALA A CA 1
ATOM 2238 C C . ALA A 1 286 ? 26.063 -0.908 -24.383 1.00 90.94 286 ALA A C 1
ATOM 2240 O O . ALA A 1 286 ? 24.993 -1.296 -23.914 1.00 90.94 286 ALA A O 1
ATOM 2241 N N . LEU A 1 287 ? 26.756 -1.637 -25.265 1.00 95.19 287 LEU A N 1
ATOM 2242 C CA . LEU A 1 287 ? 26.302 -2.940 -25.743 1.00 95.19 287 LEU A CA 1
ATOM 2243 C C . LEU A 1 287 ? 26.191 -3.959 -24.603 1.00 95.19 287 LEU A C 1
ATOM 2245 O O . LEU A 1 287 ? 25.192 -4.670 -24.527 1.00 95.19 287 LEU A O 1
ATOM 2249 N N . GLU A 1 288 ? 27.178 -4.022 -23.707 1.00 95.12 288 GLU A N 1
ATOM 2250 C CA . GLU A 1 288 ? 27.144 -4.926 -22.552 1.00 95.12 288 GLU A CA 1
ATOM 2251 C C . GLU A 1 288 ? 25.948 -4.625 -21.634 1.00 95.12 288 GLU A C 1
ATOM 2253 O O . GLU A 1 288 ? 25.176 -5.529 -21.301 1.00 95.12 288 GLU A O 1
ATOM 2258 N N . ALA A 1 289 ? 25.738 -3.349 -21.294 1.00 91.81 289 ALA A N 1
ATOM 2259 C CA . ALA A 1 289 ? 24.623 -2.919 -20.454 1.00 91.81 289 ALA A CA 1
ATOM 2260 C C . ALA A 1 289 ? 23.257 -3.202 -21.110 1.00 91.81 289 ALA A C 1
ATOM 2262 O O . ALA A 1 289 ? 22.344 -3.714 -20.456 1.00 91.81 289 ALA A O 1
ATOM 2263 N N . SER A 1 290 ? 23.128 -2.947 -22.415 1.00 92.62 290 SER A N 1
ATOM 2264 C CA . SER A 1 290 ? 21.915 -3.242 -23.186 1.00 92.62 290 SER A CA 1
ATOM 2265 C C . SER A 1 290 ? 21.627 -4.749 -23.248 1.00 92.62 290 SER A C 1
ATOM 2267 O O . SER A 1 290 ? 20.491 -5.184 -23.045 1.00 92.62 290 SER A O 1
ATOM 2269 N N . GLN A 1 291 ? 22.656 -5.580 -23.440 1.00 96.00 291 GLN A N 1
ATOM 2270 C CA . GLN A 1 291 ? 22.511 -7.037 -23.445 1.00 96.00 291 GLN A CA 1
ATOM 2271 C C . GLN A 1 291 ? 22.098 -7.590 -22.078 1.00 96.00 291 GLN A C 1
ATOM 2273 O O . GLN A 1 291 ? 21.280 -8.509 -22.014 1.00 96.00 291 GLN A O 1
ATOM 2278 N N . GLU A 1 292 ? 22.643 -7.062 -20.981 1.00 95.81 292 GLU A N 1
ATOM 2279 C CA . GLU A 1 292 ? 22.220 -7.442 -19.629 1.00 95.81 292 GLU A CA 1
ATOM 2280 C C . GLU A 1 292 ? 20.766 -7.031 -19.364 1.00 95.81 292 GLU A C 1
ATOM 2282 O O . GLU A 1 292 ? 19.982 -7.850 -18.883 1.00 95.81 292 GLU A O 1
ATOM 2287 N N . SER A 1 293 ? 20.379 -5.813 -19.759 1.00 93.00 293 SER A N 1
ATOM 2288 C CA . SER A 1 293 ? 18.992 -5.338 -19.694 1.00 93.00 293 SER A CA 1
ATOM 2289 C C . SER A 1 293 ? 18.037 -6.276 -20.441 1.00 93.00 293 SER A C 1
ATOM 2291 O O . SER A 1 293 ? 17.064 -6.770 -19.865 1.00 93.00 293 SER A O 1
ATOM 2293 N N . ALA A 1 294 ? 18.360 -6.619 -21.691 1.00 89.62 294 ALA A N 1
ATOM 2294 C CA . ALA A 1 294 ? 17.558 -7.521 -22.511 1.00 89.62 294 ALA A CA 1
ATOM 2295 C C . ALA A 1 294 ? 17.450 -8.929 -21.902 1.00 89.62 294 ALA A C 1
ATOM 2297 O O . ALA A 1 294 ? 16.374 -9.527 -21.916 1.00 89.62 294 ALA A O 1
ATOM 2298 N N . LYS A 1 295 ? 18.537 -9.461 -21.324 1.00 91.50 295 LYS A N 1
ATOM 2299 C CA . LYS A 1 295 ? 18.522 -10.755 -20.619 1.00 91.50 295 LYS A CA 1
ATOM 2300 C C . LYS A 1 295 ? 17.608 -10.728 -19.396 1.00 91.50 295 LYS A C 1
ATOM 2302 O O . LYS A 1 295 ? 16.871 -11.689 -19.178 1.00 91.50 295 LYS A O 1
ATOM 2307 N N . LEU A 1 296 ? 17.634 -9.647 -18.617 1.00 90.31 296 LEU A N 1
ATOM 2308 C CA . LEU A 1 296 ? 16.752 -9.490 -17.461 1.00 90.31 296 LEU A CA 1
ATOM 2309 C C . LEU A 1 296 ? 15.287 -9.406 -17.891 1.00 90.31 296 LEU A C 1
ATOM 2311 O O . LEU A 1 296 ? 14.463 -10.133 -17.343 1.00 90.31 296 LEU A O 1
ATOM 2315 N N . PHE A 1 297 ? 14.963 -8.605 -18.910 1.00 86.56 297 PHE A N 1
ATOM 2316 C CA . PHE A 1 297 ? 13.601 -8.539 -19.447 1.00 86.56 297 PHE A CA 1
ATOM 2317 C C . PHE A 1 297 ? 13.127 -9.871 -20.024 1.00 86.56 297 PHE A C 1
ATOM 2319 O O . PHE A 1 297 ? 11.994 -10.271 -19.772 1.00 86.56 297 PHE A O 1
ATOM 2326 N N . LYS A 1 298 ? 13.997 -10.594 -20.734 1.00 86.62 298 LYS A N 1
ATOM 2327 C CA . LYS A 1 298 ? 13.691 -11.935 -21.236 1.00 86.62 298 LYS A CA 1
ATOM 2328 C C . LYS A 1 298 ? 13.387 -12.899 -20.088 1.00 86.62 298 LYS A C 1
ATOM 2330 O O . LYS A 1 298 ? 12.340 -13.534 -20.102 1.00 86.62 298 LYS A O 1
ATOM 2335 N N . SER A 1 299 ? 14.235 -12.941 -19.057 1.00 86.25 299 SER A N 1
ATOM 2336 C CA . SER A 1 299 ? 13.979 -13.777 -17.878 1.00 86.25 299 SER A CA 1
ATOM 2337 C C . SER A 1 299 ? 12.703 -13.373 -17.136 1.00 86.25 299 SER A C 1
ATOM 2339 O O . SER A 1 299 ? 12.087 -14.235 -16.513 1.00 86.25 299 SER A O 1
ATOM 2341 N N . LEU A 1 300 ? 12.337 -12.088 -17.145 1.00 84.31 300 LEU A N 1
ATOM 2342 C CA . LEU A 1 300 ? 11.102 -11.610 -16.531 1.00 84.31 300 LEU A CA 1
ATOM 2343 C C . LEU A 1 300 ? 9.864 -12.036 -17.333 1.00 84.31 300 LEU A C 1
ATOM 2345 O O . LEU A 1 300 ? 8.858 -12.429 -16.748 1.00 84.31 300 LEU A O 1
ATOM 2349 N N . ALA A 1 301 ? 9.942 -11.996 -18.661 1.00 79.25 301 ALA A N 1
ATOM 2350 C CA . ALA A 1 301 ? 8.867 -12.458 -19.531 1.00 79.25 301 ALA A CA 1
ATOM 2351 C C . ALA A 1 301 ? 8.680 -13.984 -19.453 1.00 79.25 301 ALA A C 1
ATOM 2353 O O . ALA A 1 301 ? 7.552 -14.462 -19.402 1.00 79.25 301 ALA A O 1
ATOM 2354 N N . GLU A 1 302 ? 9.776 -14.746 -19.395 1.00 79.69 302 GLU A N 1
ATOM 2355 C CA . GLU A 1 302 ? 9.753 -16.217 -19.374 1.00 79.69 302 GLU A CA 1
ATOM 2356 C C . GLU A 1 302 ? 9.190 -16.811 -18.079 1.00 79.69 302 GLU A C 1
ATOM 2358 O O . GLU A 1 302 ? 8.580 -17.874 -18.119 1.00 79.69 302 GLU A O 1
ATOM 2363 N N . ARG A 1 303 ? 9.369 -16.147 -16.930 1.00 74.56 303 ARG A N 1
ATOM 2364 C CA . ARG A 1 303 ? 8.805 -16.631 -15.656 1.00 74.56 303 ARG A CA 1
ATOM 2365 C C . ARG A 1 303 ? 7.289 -16.456 -15.561 1.00 74.56 303 ARG A C 1
ATOM 2367 O O . ARG A 1 303 ? 6.687 -17.075 -14.692 1.00 74.56 303 ARG A O 1
ATOM 2374 N N . GLY A 1 304 ? 6.690 -15.654 -16.444 1.00 59.69 304 GLY A N 1
ATOM 2375 C CA . GLY A 1 304 ? 5.262 -15.344 -16.420 1.00 59.69 304 GLY A CA 1
ATOM 2376 C C . GLY A 1 304 ? 4.823 -14.616 -15.138 1.00 59.69 304 GLY A C 1
ATOM 2377 O O . GLY A 1 304 ? 5.603 -14.503 -14.196 1.00 59.69 304 GLY A O 1
ATOM 2378 N N . PRO A 1 305 ? 3.583 -14.102 -15.076 1.00 56.31 305 PRO A N 1
ATOM 2379 C CA . PRO A 1 305 ? 3.056 -13.439 -13.883 1.00 56.31 305 PRO A CA 1
ATOM 2380 C C . PRO A 1 305 ? 3.077 -14.353 -12.645 1.00 56.31 305 PRO A C 1
ATOM 2382 O O . PRO A 1 305 ? 3.406 -13.909 -11.554 1.00 56.31 305 PRO A O 1
ATOM 2385 N N . GLU A 1 306 ? 2.793 -15.648 -12.821 1.00 51.12 306 GLU A N 1
ATOM 2386 C CA . GLU A 1 306 ? 2.494 -16.596 -11.735 1.00 51.12 306 GLU A CA 1
ATOM 2387 C C . GLU A 1 306 ? 3.627 -16.814 -10.718 1.00 51.12 306 GLU A C 1
ATOM 2389 O O . GLU A 1 306 ? 3.356 -16.968 -9.530 1.00 51.12 306 GLU A O 1
ATOM 2394 N N . VAL A 1 307 ? 4.902 -16.759 -11.123 1.00 51.56 307 VAL A N 1
ATOM 2395 C CA . VAL A 1 307 ? 6.049 -16.959 -10.204 1.00 51.56 307 VAL A CA 1
ATOM 2396 C C . VAL A 1 307 ? 6.292 -15.732 -9.305 1.00 51.56 307 VAL A C 1
ATOM 2398 O O . VAL A 1 307 ? 7.109 -15.765 -8.384 1.00 51.56 307 VAL A O 1
ATOM 2401 N N . TYR A 1 308 ? 5.587 -14.627 -9.544 1.00 51.34 308 TYR A N 1
ATOM 2402 C CA . TYR A 1 308 ? 5.751 -13.375 -8.804 1.00 51.34 308 TYR A CA 1
ATOM 2403 C C . TYR A 1 308 ? 4.841 -13.235 -7.588 1.00 51.34 308 TYR A C 1
ATOM 2405 O O . TYR A 1 308 ? 5.014 -12.283 -6.826 1.00 51.34 308 TYR A O 1
ATOM 2413 N N . TYR A 1 309 ? 3.930 -14.187 -7.385 1.00 50.50 309 TYR A N 1
ATOM 2414 C CA . TYR A 1 309 ? 2.893 -14.115 -6.357 1.00 50.50 309 TYR A CA 1
ATOM 2415 C C . TYR A 1 309 ? 3.073 -15.114 -5.206 1.00 50.50 309 TYR A C 1
ATOM 2417 O O . TYR A 1 309 ? 2.301 -15.060 -4.255 1.00 50.50 309 TYR A O 1
ATOM 2425 N N . ASP A 1 310 ? 4.106 -15.963 -5.249 1.00 40.94 310 ASP A N 1
ATOM 2426 C CA . ASP A 1 310 ? 4.295 -17.073 -4.301 1.00 40.94 310 ASP A CA 1
ATOM 2427 C C . ASP A 1 310 ? 5.583 -16.923 -3.466 1.00 40.94 310 ASP A C 1
ATOM 2429 O O . ASP A 1 310 ? 6.475 -17.771 -3.443 1.00 40.94 310 ASP A O 1
ATOM 2433 N N . SER A 1 311 ? 5.767 -15.767 -2.826 1.00 41.47 311 SER A N 1
ATOM 2434 C CA . SER A 1 311 ? 6.912 -15.535 -1.931 1.00 41.47 311 SER A CA 1
ATOM 2435 C C . SER A 1 311 ? 6.528 -14.663 -0.733 1.00 41.47 311 SER A C 1
ATOM 2437 O O . SER A 1 311 ? 6.787 -13.457 -0.757 1.00 41.47 311 SER A O 1
ATOM 2439 N N . ASP A 1 312 ? 5.938 -15.328 0.268 1.00 39.34 312 ASP A N 1
ATOM 2440 C CA . ASP A 1 312 ? 5.801 -14.994 1.705 1.00 39.34 312 ASP A CA 1
ATOM 2441 C C . ASP A 1 312 ? 5.408 -13.557 2.123 1.00 39.34 312 ASP A C 1
ATOM 2443 O O . ASP A 1 312 ? 6.214 -12.597 1.977 1.00 39.34 312 ASP A O 1
#

Organism: NCBI:txid456999

Solvent-accessible surface area (backbone atoms only — not comparable to full-atom values): 19708 Å² total; per-residue (Å²): 139,88,82,84,88,80,83,88,79,81,81,81,89,80,81,89,88,85,84,84,82,86,84,80,75,81,74,74,75,66,80,78,76,54,56,67,60,56,50,50,51,46,53,52,52,41,50,51,37,33,51,57,22,57,74,61,78,41,65,73,42,39,58,46,26,53,49,54,40,52,57,50,51,53,51,50,56,60,58,74,72,58,90,55,74,81,39,70,69,53,55,55,41,49,52,51,42,45,53,48,51,52,52,46,41,54,51,51,47,59,70,64,69,49,82,48,70,66,49,54,51,50,42,72,75,39,64,61,54,62,53,51,55,48,51,52,48,50,50,55,52,52,52,46,49,50,53,40,53,51,53,55,50,54,53,54,52,55,52,56,54,56,56,58,56,60,62,66,77,72,68,76,85,81,90,74,90,79,89,81,81,85,84,88,84,88,87,82,90,84,88,86,85,86,83,89,83,85,87,83,83,87,84,88,84,87,86,85,87,84,89,87,86,87,90,83,88,89,90,82,88,87,89,85,82,86,83,92,72,91,68,83,83,64,60,71,60,54,52,45,51,51,37,49,52,48,38,55,51,31,52,56,48,26,74,75,36,92,50,65,65,40,44,52,54,31,20,52,38,25,40,55,36,15,55,46,27,45,76,68,73,37,52,72,60,14,50,52,31,37,51,52,16,51,52,42,51,49,56,54,61,73,55,44,74,74,72,74,74,78,74,133